Protein AF-A0A9N9N0Y5-F1 (afdb_monomer)

Radius of gyration: 32.24 Å; Cα contacts (8 Å, |Δi|>4): 99; chains: 1; bounding box: 103×46×64 Å

Organism: NCBI:txid40085

Structure (mmCIF, N/CA/C/O backbone):
data_AF-A0A9N9N0Y5-F1
#
_entry.id   AF-A0A9N9N0Y5-F1
#
loop_
_atom_site.group_PDB
_atom_site.id
_atom_site.type_symbol
_atom_site.label_atom_id
_atom_site.label_alt_id
_atom_site.label_comp_id
_atom_site.label_asym_id
_atom_site.label_entity_id
_atom_site.label_seq_id
_atom_site.pdbx_PDB_ins_code
_atom_site.Cartn_x
_atom_site.Cartn_y
_atom_site.Cartn_z
_atom_site.occupancy
_atom_site.B_iso_or_equiv
_atom_site.auth_seq_id
_atom_site.auth_comp_id
_atom_site.auth_asym_id
_atom_site.auth_atom_id
_atom_site.pdbx_PDB_model_num
ATOM 1 N N . MET A 1 1 ? -16.697 -25.187 9.918 1.00 31.31 1 MET A N 1
ATOM 2 C CA . MET A 1 1 ? -15.420 -25.545 10.556 1.00 31.31 1 MET A CA 1
ATOM 3 C C . MET A 1 1 ? -14.308 -25.059 9.639 1.00 31.31 1 MET A C 1
ATOM 5 O O . MET A 1 1 ? -14.255 -25.481 8.495 1.00 31.31 1 MET A O 1
ATOM 9 N N . ASP A 1 2 ? -13.563 -24.067 10.121 1.00 34.75 2 ASP A N 1
ATOM 10 C CA . ASP A 1 2 ? -12.149 -23.768 9.851 1.00 34.75 2 ASP A CA 1
ATOM 11 C C . ASP A 1 2 ? -11.646 -23.618 8.403 1.00 34.75 2 ASP A C 1
ATOM 13 O O . ASP A 1 2 ? -10.865 -24.421 7.906 1.00 34.75 2 ASP A O 1
ATOM 17 N N . THR A 1 3 ? -11.962 -22.485 7.768 1.00 39.56 3 THR A N 1
ATOM 18 C CA . THR A 1 3 ? -11.239 -21.966 6.585 1.00 39.56 3 THR A CA 1
ATOM 19 C C . THR A 1 3 ? -10.239 -20.862 6.965 1.00 39.56 3 THR A C 1
ATOM 21 O O . THR A 1 3 ? -10.150 -19.835 6.295 1.00 39.56 3 THR A O 1
ATOM 24 N N . ALA A 1 4 ? -9.531 -21.019 8.089 1.00 40.03 4 ALA A N 1
ATOM 25 C CA . ALA A 1 4 ? -8.721 -19.956 8.703 1.00 40.03 4 ALA A CA 1
ATOM 26 C C . ALA A 1 4 ? -7.240 -20.319 8.910 1.00 40.03 4 ALA A C 1
ATOM 28 O O . ALA A 1 4 ? -6.556 -19.701 9.719 1.00 40.03 4 ALA A O 1
ATOM 29 N N . SER A 1 5 ? -6.714 -21.285 8.165 1.00 45.41 5 SER A N 1
ATOM 30 C CA . SER A 1 5 ? -5.270 -21.463 8.002 1.00 45.41 5 SER A CA 1
ATOM 31 C C . SER A 1 5 ? -4.829 -20.847 6.675 1.00 45.41 5 SER A C 1
ATOM 33 O O . SER A 1 5 ? -4.241 -21.505 5.822 1.00 45.41 5 SER A O 1
ATOM 35 N N . THR A 1 6 ? -5.096 -19.547 6.487 1.00 55.88 6 THR A N 1
ATOM 36 C CA . THR A 1 6 ? -4.270 -18.727 5.589 1.00 55.88 6 THR A CA 1
ATOM 37 C C . THR A 1 6 ? -2.828 -18.950 6.014 1.00 55.88 6 THR A C 1
ATOM 39 O O . THR A 1 6 ? -2.429 -18.535 7.101 1.00 55.88 6 THR A O 1
ATOM 42 N N . ASN A 1 7 ? -2.109 -19.721 5.205 1.00 79.56 7 ASN A N 1
ATOM 43 C CA . ASN A 1 7 ? -0.833 -20.309 5.559 1.00 79.56 7 ASN A CA 1
ATOM 44 C C . ASN A 1 7 ? 0.119 -19.200 6.040 1.00 79.56 7 ASN A C 1
ATOM 46 O O . ASN A 1 7 ? 0.416 -18.276 5.283 1.00 79.56 7 ASN A O 1
ATOM 50 N N . LEU A 1 8 ? 0.544 -19.251 7.310 1.00 84.25 8 LEU A N 1
ATOM 51 C CA . LEU A 1 8 ? 1.415 -18.241 7.926 1.00 84.25 8 LEU A CA 1
ATOM 52 C C . LEU A 1 8 ? 2.668 -18.011 7.072 1.00 84.25 8 LEU A C 1
ATOM 54 O O . LEU A 1 8 ? 3.083 -16.871 6.889 1.00 84.25 8 LEU A O 1
ATOM 58 N N . ALA A 1 9 ? 3.200 -19.087 6.484 1.00 84.81 9 ALA A N 1
ATOM 59 C CA . ALA A 1 9 ? 4.310 -19.039 5.542 1.00 84.81 9 ALA A CA 1
ATOM 60 C C . ALA A 1 9 ? 3.975 -18.209 4.293 1.00 84.81 9 ALA A C 1
ATOM 62 O O . ALA A 1 9 ? 4.766 -17.367 3.884 1.00 84.81 9 ALA A O 1
ATOM 63 N N . ALA A 1 10 ? 2.778 -18.374 3.721 1.00 87.38 10 ALA A N 1
ATOM 64 C CA . ALA A 1 10 ? 2.348 -17.611 2.549 1.00 87.38 10 ALA A CA 1
ATOM 65 C C . ALA A 1 10 ? 2.146 -16.118 2.863 1.00 87.38 10 ALA A C 1
ATOM 67 O O . ALA A 1 10 ? 2.502 -15.264 2.052 1.00 87.38 10 ALA A O 1
ATOM 68 N N . LEU A 1 11 ? 1.608 -15.786 4.042 1.00 89.75 11 LEU A N 1
ATOM 69 C CA . LEU A 1 11 ? 1.467 -14.395 4.488 1.00 89.75 11 LEU A CA 1
ATOM 70 C C . LEU A 1 11 ? 2.825 -13.747 4.770 1.00 89.75 11 LEU A C 1
ATOM 72 O O . LEU A 1 11 ? 3.044 -12.600 4.384 1.00 89.75 11 LEU A O 1
ATOM 76 N N . LEU A 1 12 ? 3.741 -14.488 5.397 1.00 89.94 12 LEU A N 1
ATOM 77 C CA . LEU A 1 12 ? 5.098 -14.028 5.668 1.00 89.94 12 LEU A CA 1
ATOM 78 C C . LEU A 1 12 ? 5.874 -13.812 4.366 1.00 89.94 12 LEU A C 1
ATOM 80 O O . LEU A 1 12 ? 6.477 -12.763 4.179 1.00 89.94 12 LEU A O 1
ATOM 84 N N . HIS A 1 13 ? 5.776 -14.745 3.420 1.00 88.44 13 HIS A N 1
ATOM 85 C CA . HIS A 1 13 ? 6.379 -14.598 2.101 1.00 88.44 13 HIS A CA 1
ATOM 86 C C . HIS A 1 13 ? 5.803 -13.390 1.347 1.00 88.44 13 HIS A C 1
ATOM 88 O O . HIS A 1 13 ? 6.548 -12.583 0.797 1.00 88.44 13 HIS A O 1
ATOM 94 N N . LYS A 1 14 ? 4.477 -13.188 1.385 1.00 92.69 14 LYS A N 1
ATOM 95 C CA . LYS A 1 14 ? 3.833 -12.003 0.794 1.00 92.69 14 LYS A CA 1
ATOM 96 C C . LYS A 1 14 ? 4.345 -10.698 1.413 1.00 92.69 14 LYS A C 1
ATOM 98 O O . LYS A 1 14 ? 4.545 -9.723 0.691 1.00 92.69 14 LYS A O 1
ATOM 103 N N . LEU A 1 15 ? 4.580 -10.681 2.726 1.00 91.94 15 LEU A N 1
ATOM 104 C CA . LEU A 1 15 ? 5.192 -9.547 3.416 1.00 91.94 15 LEU A CA 1
ATOM 105 C C . LEU A 1 15 ? 6.626 -9.303 2.913 1.00 91.94 15 LEU A C 1
ATOM 107 O O . LEU A 1 15 ? 6.951 -8.173 2.551 1.00 91.94 15 LEU A O 1
ATOM 111 N N . CYS A 1 16 ? 7.448 -10.350 2.812 1.00 92.62 16 CYS A N 1
ATOM 112 C CA . CYS A 1 16 ? 8.825 -10.266 2.315 1.00 92.62 16 CYS A CA 1
ATOM 113 C C . CYS A 1 16 ? 8.893 -9.736 0.877 1.00 92.62 16 CYS A C 1
ATOM 115 O O . CYS A 1 16 ? 9.673 -8.828 0.609 1.00 92.62 16 CYS A O 1
ATOM 117 N N . VAL A 1 17 ? 8.009 -10.200 -0.012 1.00 93.81 17 VAL A N 1
ATOM 118 C CA . VAL A 1 17 ? 7.884 -9.694 -1.393 1.00 93.81 17 VAL A CA 1
ATOM 119 C C . VAL A 1 17 ? 7.527 -8.204 -1.436 1.00 93.81 17 VAL A C 1
ATOM 121 O O . VAL A 1 17 ? 7.946 -7.492 -2.345 1.00 93.81 17 VAL A O 1
ATOM 124 N N . SER A 1 18 ? 6.748 -7.716 -0.467 1.00 91.69 18 SER A N 1
ATOM 125 C CA . SER A 1 18 ? 6.337 -6.308 -0.424 1.00 91.69 18 SER A CA 1
ATOM 126 C C . SER A 1 18 ? 7.396 -5.364 0.154 1.00 91.69 18 SER A C 1
ATOM 128 O O . SER A 1 18 ? 7.412 -4.188 -0.201 1.00 91.69 18 SER A O 1
ATOM 130 N N . LEU A 1 19 ? 8.263 -5.862 1.041 1.00 91.31 19 LEU A N 1
ATOM 131 C CA . LEU A 1 19 ? 9.227 -5.047 1.789 1.00 91.31 19 LEU A CA 1
ATOM 132 C C . LEU A 1 19 ? 10.664 -5.162 1.270 1.00 91.31 19 LEU A C 1
ATOM 134 O O . LEU A 1 19 ? 11.437 -4.223 1.445 1.00 91.31 19 LEU A O 1
ATOM 138 N N . SER A 1 20 ? 11.035 -6.294 0.667 1.00 89.81 20 SER A N 1
ATOM 139 C CA . SER A 1 20 ? 12.410 -6.597 0.268 1.00 89.81 20 SER A CA 1
ATOM 140 C C . SER A 1 20 ? 12.537 -6.770 -1.249 1.00 89.81 20 SER A C 1
ATOM 142 O O . SER A 1 20 ? 11.688 -7.414 -1.865 1.00 89.81 20 SER A O 1
ATOM 144 N N . PRO A 1 21 ? 13.616 -6.255 -1.870 1.00 85.62 21 PRO A N 1
ATOM 145 C CA . PRO A 1 21 ? 13.958 -6.581 -3.253 1.00 85.62 21 PRO A CA 1
ATOM 146 C C . PRO A 1 21 ? 14.466 -8.025 -3.426 1.00 85.62 21 PRO A C 1
ATOM 148 O O . PRO A 1 21 ? 14.469 -8.517 -4.552 1.00 85.62 21 PRO A O 1
ATOM 151 N N . ASP A 1 22 ? 14.887 -8.681 -2.337 1.00 90.94 22 ASP A N 1
ATOM 152 C CA . ASP A 1 22 ? 15.250 -10.102 -2.273 1.00 90.94 22 ASP A CA 1
ATOM 153 C C . ASP A 1 22 ? 14.278 -10.834 -1.323 1.00 90.94 22 ASP A C 1
ATOM 155 O O . ASP A 1 22 ? 14.444 -10.763 -0.096 1.00 90.94 22 ASP A O 1
ATOM 159 N N . PRO A 1 23 ? 13.196 -11.435 -1.850 1.00 87.94 23 PRO A N 1
ATOM 160 C CA . PRO A 1 23 ? 12.140 -12.019 -1.029 1.00 87.94 23 PRO A CA 1
ATOM 161 C C . PRO A 1 23 ? 12.571 -13.320 -0.346 1.00 87.94 23 PRO A C 1
ATOM 163 O O . PRO A 1 23 ? 12.162 -13.545 0.793 1.00 87.94 23 PRO A O 1
ATOM 166 N N . ASP A 1 24 ? 13.408 -14.131 -0.997 1.00 88.50 24 ASP A N 1
ATOM 167 C CA . ASP A 1 24 ? 13.811 -15.451 -0.503 1.00 88.50 24 ASP A CA 1
ATOM 168 C C . ASP A 1 24 ? 14.749 -15.317 0.704 1.00 88.50 24 ASP A C 1
ATOM 170 O O . ASP A 1 24 ? 14.466 -15.863 1.773 1.00 88.50 24 ASP A O 1
ATOM 174 N N . GLY A 1 25 ? 15.792 -14.483 0.598 1.00 89.44 25 GLY A N 1
ATOM 175 C CA . GLY A 1 25 ? 16.691 -14.202 1.721 1.00 89.44 25 GLY A CA 1
ATOM 176 C C . GLY A 1 25 ? 15.978 -13.530 2.902 1.00 89.44 25 GLY A C 1
ATOM 177 O O . GLY A 1 25 ? 16.202 -13.877 4.064 1.00 89.44 25 GLY A O 1
ATOM 178 N N . ALA A 1 26 ? 15.052 -12.602 2.628 1.00 89.69 26 ALA A N 1
ATOM 179 C CA . ALA A 1 26 ? 14.246 -11.966 3.672 1.00 89.69 26 ALA A CA 1
ATOM 180 C C . ALA A 1 26 ? 13.295 -12.954 4.365 1.00 89.69 26 ALA A C 1
ATOM 182 O O . ALA A 1 26 ? 13.047 -12.831 5.567 1.00 89.69 26 ALA A O 1
ATOM 183 N N . TYR A 1 27 ? 12.754 -13.921 3.625 1.00 91.81 27 TYR A N 1
ATOM 184 C CA . TYR A 1 27 ? 11.892 -14.961 4.170 1.00 91.81 27 TYR A CA 1
ATOM 185 C C . TYR A 1 27 ? 12.668 -15.916 5.084 1.00 91.81 27 TYR A C 1
ATOM 187 O O . TYR A 1 27 ? 12.225 -16.162 6.206 1.00 91.81 27 TYR A O 1
ATOM 195 N N . GLU A 1 28 ? 13.851 -16.384 4.673 1.00 89.50 28 GLU A N 1
ATOM 196 C CA . GLU A 1 28 ? 14.710 -17.233 5.514 1.00 89.50 28 GLU A CA 1
ATOM 197 C C . GLU A 1 28 ? 15.094 -16.544 6.828 1.00 89.50 28 GLU A C 1
ATOM 199 O O . GLU A 1 28 ? 14.967 -17.129 7.910 1.00 89.50 28 GLU A O 1
ATOM 204 N N . LEU A 1 29 ? 15.489 -15.268 6.754 1.00 88.75 29 LEU A N 1
ATOM 205 C CA . LEU A 1 29 ? 15.771 -14.461 7.939 1.00 88.75 29 LEU A CA 1
ATOM 206 C C . LEU A 1 29 ? 14.539 -14.347 8.839 1.00 88.75 29 LEU A C 1
ATOM 208 O O . LEU A 1 29 ? 14.632 -14.598 10.041 1.00 88.75 29 LEU A O 1
ATOM 212 N N . ALA A 1 30 ? 13.377 -14.006 8.280 1.00 89.38 30 ALA A N 1
ATOM 213 C CA . ALA A 1 30 ? 12.148 -13.855 9.051 1.00 89.38 30 ALA A CA 1
ATOM 214 C C . ALA A 1 30 ? 11.739 -15.161 9.752 1.00 89.38 30 ALA A C 1
ATOM 216 O O . ALA A 1 30 ? 11.383 -15.141 10.931 1.00 89.38 30 ALA A O 1
ATOM 217 N N . VAL A 1 31 ? 11.843 -16.303 9.067 1.00 89.62 31 VAL A N 1
ATOM 218 C CA . VAL A 1 31 ? 11.576 -17.624 9.653 1.00 89.62 31 VAL A CA 1
ATOM 219 C C . VAL A 1 31 ? 12.560 -17.928 10.784 1.00 89.62 31 VAL A C 1
ATOM 221 O O . VAL A 1 31 ? 12.135 -18.381 11.851 1.00 89.62 31 VAL A O 1
ATOM 224 N N . SER A 1 32 ? 13.848 -17.627 10.603 1.00 88.56 32 SER A N 1
ATOM 225 C CA . SER A 1 32 ? 14.877 -17.786 11.639 1.00 88.56 32 SER A CA 1
ATOM 226 C C . SER A 1 32 ? 14.583 -16.935 12.886 1.00 88.56 32 SER A C 1
ATOM 228 O O . SER A 1 32 ? 14.588 -17.440 14.016 1.00 88.56 32 SER A O 1
ATOM 230 N N . TYR A 1 33 ? 14.215 -15.662 12.704 1.00 86.19 33 TYR A N 1
ATOM 231 C CA . TYR A 1 33 ? 13.845 -14.757 13.798 1.00 86.19 33 TYR A CA 1
ATOM 232 C C . TYR A 1 33 ? 12.578 -15.197 14.539 1.00 86.19 33 TYR A C 1
ATOM 234 O O . TYR A 1 33 ? 12.546 -15.197 15.771 1.00 86.19 33 TYR A O 1
ATOM 242 N N . LEU A 1 34 ? 11.533 -15.596 13.813 1.00 86.31 34 LEU A N 1
ATOM 243 C CA . LEU A 1 34 ? 10.278 -16.045 14.422 1.00 86.31 34 LEU A CA 1
ATOM 244 C C . LEU A 1 34 ? 10.459 -17.354 15.196 1.00 86.31 34 LEU A C 1
ATOM 246 O O . LEU A 1 34 ? 9.902 -17.505 16.284 1.00 86.31 34 LEU A O 1
ATOM 250 N N . SER A 1 35 ? 11.275 -18.270 14.672 1.00 85.25 35 SER A N 1
ATOM 251 C CA . SER A 1 35 ? 11.561 -19.552 15.321 1.00 85.25 35 SER A CA 1
ATOM 252 C C . SER A 1 35 ? 12.353 -19.354 16.616 1.00 85.25 35 SER A C 1
ATOM 254 O O . SER A 1 35 ? 11.981 -19.898 17.655 1.00 85.25 35 SER A O 1
ATOM 256 N N . SER A 1 36 ? 13.381 -18.499 16.586 1.00 79.88 36 SER A N 1
ATOM 257 C CA . SER A 1 36 ? 14.239 -18.196 17.744 1.00 79.88 36 SER A CA 1
ATOM 258 C C . SER A 1 36 ? 13.569 -17.333 18.823 1.00 79.88 36 SER A C 1
ATOM 260 O O . SER A 1 36 ? 13.954 -17.393 19.990 1.00 79.88 36 SER A O 1
ATOM 262 N N . THR A 1 37 ? 12.546 -16.551 18.465 1.00 69.81 37 THR A N 1
ATOM 263 C CA . THR A 1 37 ? 11.845 -15.640 19.394 1.00 69.81 37 THR A CA 1
ATOM 264 C C . THR A 1 37 ? 10.573 -16.255 19.996 1.00 69.81 37 THR A C 1
ATOM 266 O O . THR A 1 37 ? 10.006 -15.704 20.944 1.00 69.81 37 THR A O 1
ATOM 269 N N . SER A 1 38 ? 10.135 -17.420 19.500 1.00 59.16 38 SER A N 1
ATOM 270 C CA . SER A 1 38 ? 8.866 -18.063 19.881 1.00 59.16 38 SER A CA 1
ATOM 271 C C . SER A 1 38 ? 8.719 -18.367 21.383 1.00 59.16 38 SER A C 1
ATOM 273 O O . SER A 1 38 ? 7.597 -18.394 21.896 1.00 59.16 38 SER A O 1
ATOM 275 N N . GLU A 1 39 ? 9.832 -18.514 22.106 1.00 51.81 39 GLU A N 1
ATOM 276 C CA . GLU A 1 39 ? 9.853 -18.881 23.528 1.00 51.81 39 GLU A CA 1
ATOM 277 C C . GLU A 1 39 ? 9.920 -17.679 24.490 1.00 51.81 39 GLU A C 1
ATOM 279 O O . GLU A 1 39 ? 9.552 -17.803 25.657 1.00 51.81 39 GLU A O 1
ATOM 284 N N . LYS A 1 40 ? 10.353 -16.494 24.032 1.00 53.94 40 LYS A N 1
ATOM 285 C CA . LYS A 1 40 ? 10.783 -15.394 24.924 1.00 53.94 40 LYS A CA 1
ATOM 286 C C . LYS A 1 40 ? 9.745 -14.301 25.205 1.00 53.94 40 LYS A C 1
ATOM 288 O O . LYS A 1 40 ? 9.985 -13.468 26.073 1.00 53.94 40 LYS A O 1
ATOM 293 N N . SER A 1 41 ? 8.602 -14.268 24.512 1.00 48.56 41 SER A N 1
ATOM 294 C CA . SER A 1 41 ? 7.707 -13.092 24.534 1.00 48.56 41 SER A CA 1
ATOM 295 C C . SER A 1 41 ? 6.208 -13.419 24.580 1.00 48.56 41 SER A C 1
ATOM 297 O O . SER A 1 41 ? 5.399 -12.853 23.852 1.00 48.56 41 SER A O 1
ATOM 299 N N . ARG A 1 42 ? 5.802 -14.345 25.456 1.00 49.88 42 ARG A N 1
ATOM 300 C CA . ARG A 1 42 ? 4.391 -14.454 25.892 1.00 49.88 42 ARG A CA 1
ATOM 301 C C . ARG A 1 42 ? 4.172 -13.851 27.278 1.00 49.88 42 ARG A C 1
ATOM 303 O O . ARG A 1 42 ? 3.244 -14.234 27.987 1.00 49.88 42 ARG A O 1
ATOM 310 N N . THR A 1 43 ? 5.039 -12.931 27.694 1.00 53.19 43 THR A N 1
ATOM 311 C CA . THR A 1 43 ? 4.776 -12.118 28.878 1.00 53.19 43 THR A CA 1
ATOM 312 C C . THR A 1 43 ? 3.522 -11.298 28.594 1.00 53.19 43 THR A C 1
ATOM 314 O O . THR A 1 43 ? 3.406 -10.676 27.542 1.00 53.19 43 THR A O 1
ATOM 317 N N . ASN A 1 44 ? 2.540 -11.384 29.492 1.00 56.41 44 ASN A N 1
ATOM 318 C CA . ASN A 1 44 ? 1.283 -10.648 29.406 1.00 56.41 44 ASN A CA 1
ATOM 319 C C . ASN A 1 44 ? 1.584 -9.164 29.151 1.00 56.41 44 ASN A C 1
ATOM 321 O O . ASN A 1 44 ? 2.014 -8.452 30.056 1.00 56.41 44 ASN A O 1
ATOM 325 N N . LEU A 1 45 ? 1.411 -8.716 27.906 1.00 71.75 45 LEU A N 1
ATOM 326 C CA . LEU A 1 45 ? 1.532 -7.310 27.557 1.00 71.75 45 LEU A CA 1
ATOM 327 C C . LEU A 1 45 ? 0.348 -6.593 28.199 1.00 71.75 45 LEU A C 1
ATOM 329 O O . LEU A 1 45 ? -0.801 -6.835 27.829 1.00 71.75 45 LEU A O 1
ATOM 333 N N . ASP A 1 46 ? 0.632 -5.746 29.183 1.00 83.62 46 ASP A N 1
ATOM 334 C CA . ASP A 1 46 ? -0.404 -4.963 29.840 1.00 83.62 46 ASP A CA 1
ATOM 335 C C . ASP A 1 46 ? -0.965 -3.938 28.846 1.00 83.62 46 ASP A C 1
ATOM 337 O O . ASP A 1 46 ? -0.305 -2.973 28.446 1.00 83.62 46 ASP A O 1
ATOM 341 N N . GLU A 1 47 ? -2.208 -4.177 28.435 1.00 87.50 47 GLU A N 1
ATOM 342 C CA . GLU A 1 47 ? -2.967 -3.321 27.532 1.00 87.50 47 GLU A CA 1
ATOM 343 C C . GLU A 1 47 ? -3.022 -1.876 28.049 1.00 87.50 47 GLU A C 1
ATOM 345 O O . GLU A 1 47 ? -2.882 -0.931 27.271 1.00 87.50 47 GLU A O 1
ATOM 350 N N . ARG A 1 48 ? -3.141 -1.686 29.369 1.00 88.12 48 ARG A N 1
ATOM 351 C CA . ARG A 1 48 ? -3.181 -0.354 29.979 1.00 88.12 48 ARG A CA 1
ATOM 352 C C . ARG A 1 48 ? -1.856 0.381 29.798 1.00 88.12 48 ARG A C 1
ATOM 354 O O . ARG A 1 48 ? -1.856 1.570 29.477 1.00 88.12 48 ARG A O 1
ATOM 361 N N . LEU A 1 49 ? -0.740 -0.321 29.981 1.00 89.00 49 LEU A N 1
ATOM 362 C CA . LEU A 1 49 ? 0.597 0.248 29.839 1.00 89.00 49 LEU A CA 1
ATOM 363 C C . LEU A 1 49 ? 0.894 0.609 28.377 1.00 89.00 49 LEU A C 1
ATOM 365 O O . LEU A 1 49 ? 1.446 1.676 28.104 1.00 89.00 49 LEU A O 1
ATOM 369 N N . LEU A 1 50 ? 0.454 -0.223 27.427 1.00 89.38 50 LEU A N 1
ATOM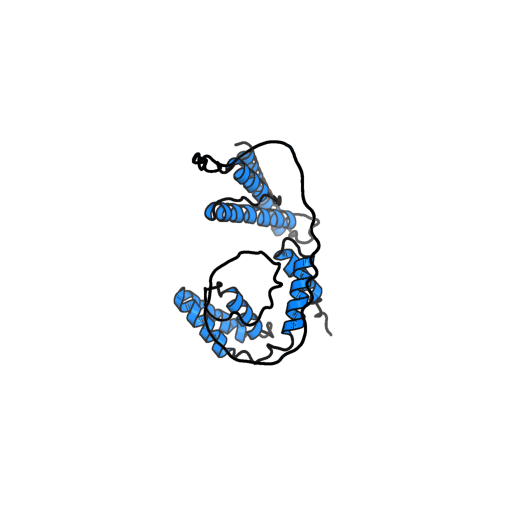 370 C CA . LEU A 1 50 ? 0.533 0.083 25.996 1.00 89.38 50 LEU A CA 1
ATOM 371 C C . LEU A 1 50 ? -0.260 1.344 25.636 1.00 89.38 50 LEU A C 1
ATOM 373 O O . LEU A 1 50 ? 0.276 2.225 24.964 1.00 89.38 50 LEU A O 1
ATOM 377 N N . CYS A 1 51 ? -1.498 1.475 26.124 1.00 91.81 51 CYS A N 1
ATOM 378 C CA . CYS A 1 51 ? -2.292 2.690 25.934 1.00 91.81 51 CYS A CA 1
ATOM 379 C C . CYS A 1 51 ? -1.584 3.926 26.490 1.00 91.81 51 CYS A C 1
ATOM 381 O O . CYS A 1 51 ? -1.507 4.940 25.801 1.00 91.81 51 CYS A O 1
ATOM 383 N N . GLN A 1 52 ? -1.027 3.837 27.700 1.00 91.31 52 GLN A N 1
ATOM 384 C CA . GLN A 1 52 ? -0.308 4.949 28.318 1.00 91.31 52 GLN A CA 1
ATOM 385 C C . GLN A 1 52 ? 0.923 5.354 27.496 1.00 91.31 52 GLN A C 1
ATOM 387 O O . GLN A 1 52 ? 1.165 6.545 27.294 1.00 91.31 52 GLN A O 1
ATOM 392 N N . LYS A 1 53 ? 1.689 4.382 26.984 1.00 90.75 53 LYS A N 1
ATOM 393 C CA . LYS A 1 53 ? 2.887 4.646 26.177 1.00 90.75 53 LYS A CA 1
ATOM 394 C C . LYS A 1 53 ? 2.536 5.294 24.833 1.00 90.75 53 LYS A C 1
ATOM 396 O O . LYS A 1 53 ? 3.196 6.253 24.433 1.00 90.75 53 LYS A O 1
ATOM 401 N N . ILE A 1 54 ? 1.467 4.834 24.179 1.00 92.19 54 ILE A N 1
ATOM 402 C CA . ILE A 1 54 ? 0.971 5.434 22.933 1.00 92.19 54 ILE A CA 1
ATOM 403 C C . ILE A 1 54 ? 0.443 6.850 23.186 1.00 92.19 54 ILE A C 1
ATOM 405 O O . ILE A 1 54 ? 0.842 7.774 22.484 1.00 92.19 54 ILE A O 1
ATOM 4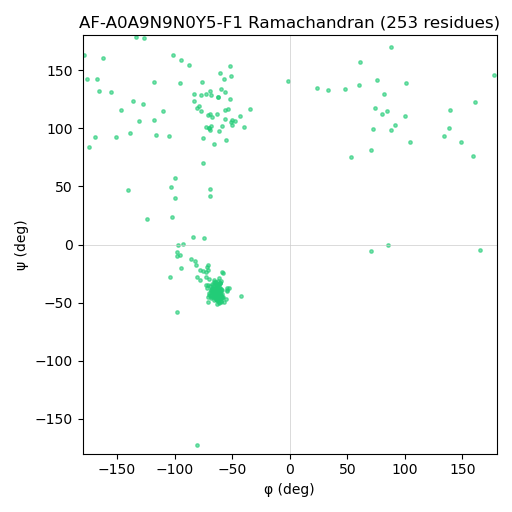09 N N . GLN A 1 55 ? -0.389 7.056 24.210 1.00 91.69 55 GLN A N 1
ATOM 410 C CA . GLN A 1 55 ? -0.906 8.384 24.557 1.00 91.69 55 GLN A CA 1
ATOM 411 C C . GLN A 1 55 ? 0.227 9.361 24.878 1.00 91.69 55 GLN A C 1
ATOM 413 O O . GLN A 1 55 ? 0.249 10.458 24.330 1.00 91.69 55 GLN A O 1
ATOM 418 N N . SER A 1 56 ? 1.204 8.947 25.692 1.00 91.44 56 SER A N 1
ATOM 419 C CA . SER A 1 56 ? 2.385 9.759 26.007 1.00 91.44 56 SER A CA 1
ATOM 420 C C . SER A 1 56 ? 3.113 10.196 24.733 1.00 91.44 56 SER A C 1
ATOM 422 O O . SER A 1 56 ? 3.355 11.385 24.532 1.00 91.44 56 SER A O 1
ATOM 424 N N . ARG A 1 57 ? 3.354 9.275 23.793 1.00 88.12 57 ARG A N 1
ATOM 425 C CA . ARG A 1 57 ? 3.930 9.625 22.486 1.00 88.12 57 ARG A CA 1
ATOM 426 C C . ARG A 1 57 ? 3.055 10.598 21.699 1.00 88.12 57 ARG A C 1
ATOM 428 O O . ARG A 1 57 ? 3.571 11.588 21.193 1.00 88.12 57 ARG A O 1
ATOM 435 N N . LEU A 1 58 ? 1.750 10.373 21.618 1.00 91.69 58 LEU A N 1
ATOM 436 C CA . LEU A 1 58 ? 0.852 11.244 20.858 1.00 91.69 58 LEU A CA 1
ATOM 437 C C . LEU A 1 58 ? 0.761 12.659 21.440 1.00 91.69 58 LEU A C 1
ATOM 439 O O . LEU A 1 58 ? 0.688 13.611 20.668 1.00 91.69 58 LEU A O 1
ATOM 443 N N . THR A 1 59 ? 0.872 12.830 22.763 1.00 90.25 59 THR A N 1
ATOM 444 C CA . THR A 1 59 ? 0.917 14.175 23.367 1.00 90.25 59 THR A CA 1
ATOM 445 C C . THR A 1 59 ? 2.116 14.996 22.889 1.00 90.25 59 THR A C 1
ATOM 447 O O . THR A 1 59 ? 2.005 16.214 22.791 1.00 90.25 59 THR A O 1
ATOM 450 N N . THR A 1 60 ? 3.231 14.350 22.519 1.00 88.25 60 THR A N 1
ATOM 451 C CA . THR A 1 60 ? 4.396 15.041 21.932 1.00 88.25 60 THR A CA 1
ATOM 452 C C . THR A 1 60 ? 4.165 15.522 20.496 1.00 88.25 60 THR A C 1
ATOM 454 O O . THR A 1 60 ? 4.888 16.396 20.029 1.00 88.25 60 THR A O 1
ATOM 457 N N . MET A 1 61 ? 3.170 14.966 19.796 1.00 86.56 61 MET A N 1
ATOM 458 C CA . MET A 1 61 ? 2.831 15.305 18.409 1.00 86.56 61 MET A CA 1
ATOM 459 C C . MET A 1 61 ? 1.667 16.305 18.355 1.00 86.56 61 MET A C 1
ATOM 461 O O . MET A 1 61 ? 1.802 17.393 17.798 1.00 86.56 61 MET A O 1
ATOM 465 N N . SER A 1 62 ? 0.512 15.946 18.931 1.00 89.88 62 SER A N 1
ATOM 466 C CA . SER A 1 62 ? -0.690 16.783 18.953 1.00 89.88 62 SER A CA 1
ATOM 467 C C . SER A 1 62 ? -1.741 16.258 19.932 1.00 89.88 62 SER A C 1
ATOM 469 O O . SER A 1 62 ? -2.013 15.060 19.993 1.00 89.88 62 SER A O 1
ATOM 471 N N . THR A 1 63 ? -2.438 17.167 20.617 1.00 90.12 63 THR A N 1
ATOM 472 C CA . THR A 1 63 ? -3.610 16.835 21.447 1.00 90.12 63 THR A CA 1
ATOM 473 C C . THR A 1 63 ? -4.746 16.216 20.628 1.00 90.12 63 THR A C 1
ATOM 475 O O . THR A 1 63 ? -5.361 15.249 21.065 1.00 90.12 63 THR A O 1
ATOM 478 N N . ARG A 1 64 ? -4.955 16.682 19.389 1.00 92.31 64 ARG A N 1
ATOM 479 C CA . ARG A 1 64 ? -5.975 16.145 18.472 1.00 92.31 64 ARG A CA 1
ATOM 480 C C . ARG A 1 64 ? -5.752 14.663 18.153 1.00 92.31 64 ARG A C 1
ATOM 482 O O . ARG A 1 64 ? -6.715 13.930 17.937 1.00 92.31 64 ARG A O 1
ATOM 489 N N . ASP A 1 65 ? -4.499 14.220 18.096 1.00 91.06 65 ASP A N 1
ATOM 490 C CA . ASP A 1 65 ? -4.174 12.828 17.776 1.00 91.06 65 ASP A CA 1
ATOM 491 C C . ASP A 1 65 ? -4.396 11.902 18.976 1.00 91.06 65 ASP A C 1
ATOM 493 O O . ASP A 1 65 ? -4.804 10.755 18.792 1.00 91.06 65 ASP A O 1
ATOM 497 N N . VAL A 1 66 ? -4.230 12.414 20.202 1.00 93.88 66 VAL A N 1
ATOM 498 C CA . VAL A 1 66 ? -4.605 11.707 21.438 1.00 93.88 66 VAL A CA 1
ATOM 499 C C . VAL A 1 66 ? -6.112 11.445 21.466 1.00 93.88 66 VAL A C 1
ATOM 501 O O . VAL A 1 66 ? -6.533 10.318 21.734 1.00 93.88 66 VAL A O 1
ATOM 504 N N . ASP A 1 67 ? -6.924 12.450 21.131 1.00 94.06 67 ASP A N 1
ATOM 505 C CA . ASP A 1 67 ? -8.385 12.320 21.103 1.00 94.06 67 ASP A CA 1
ATOM 506 C C . ASP A 1 67 ? -8.843 11.303 20.049 1.00 94.06 67 ASP A C 1
ATOM 508 O O . ASP A 1 67 ? -9.615 10.389 20.352 1.00 94.06 67 ASP A O 1
ATOM 512 N N . LYS A 1 68 ? -8.291 11.387 18.830 1.00 94.81 68 LYS A N 1
ATOM 513 C CA . LYS A 1 68 ? -8.547 10.403 17.764 1.00 94.81 68 LYS A CA 1
ATOM 514 C C . LYS A 1 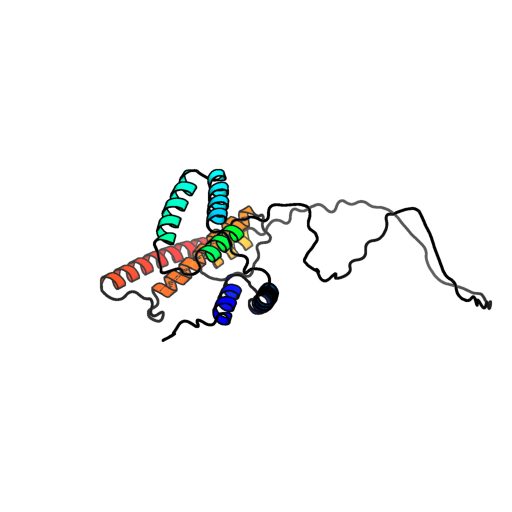68 ? -8.148 8.991 18.177 1.00 94.81 68 LYS A C 1
ATOM 516 O O . LYS A 1 68 ? -8.872 8.039 17.895 1.00 94.81 68 LYS A O 1
ATOM 521 N N . PHE A 1 69 ? -6.999 8.836 18.834 1.00 94.38 69 PHE A N 1
ATOM 522 C CA . PHE A 1 69 ? -6.560 7.537 19.329 1.00 94.38 69 PHE A CA 1
ATOM 523 C C . PHE A 1 69 ? -7.539 6.971 20.358 1.00 94.38 69 PHE A C 1
ATOM 525 O O . PHE A 1 69 ? -7.916 5.808 20.246 1.00 94.38 69 PHE A O 1
ATOM 532 N N . ASN A 1 70 ? -7.999 7.780 21.316 1.00 93.44 70 ASN A N 1
ATOM 533 C CA . ASN A 1 70 ? -8.963 7.343 22.326 1.00 93.44 70 ASN A CA 1
ATOM 534 C C . ASN A 1 70 ? -10.298 6.911 21.700 1.00 93.44 70 ASN A C 1
ATOM 536 O O . ASN A 1 70 ? -10.865 5.886 22.093 1.00 93.44 70 ASN A O 1
ATOM 540 N N . GLU A 1 71 ? -10.773 7.637 20.685 1.00 95.19 71 GLU A N 1
ATOM 541 C CA . GLU A 1 71 ? -11.967 7.267 19.922 1.00 95.19 71 GLU A CA 1
ATOM 542 C C . GLU A 1 71 ? -11.770 5.928 19.186 1.00 95.19 71 GLU A C 1
ATOM 544 O O . GLU A 1 71 ? -12.570 4.999 19.339 1.00 95.19 71 GLU A O 1
ATOM 549 N N . CYS A 1 72 ? -10.673 5.786 18.435 1.00 92.31 72 CYS A N 1
ATOM 550 C CA . CYS A 1 72 ? -10.335 4.562 17.707 1.00 92.31 72 CYS A CA 1
ATOM 551 C C . CYS A 1 72 ? -10.139 3.362 18.638 1.00 92.31 72 CYS A C 1
ATOM 553 O O . CYS A 1 72 ? -10.614 2.267 18.343 1.00 92.31 72 CYS A O 1
ATOM 555 N N . TYR A 1 73 ? -9.481 3.554 19.778 1.00 91.62 73 TYR A N 1
ATOM 556 C CA . TYR A 1 73 ? -9.258 2.504 20.763 1.00 91.62 73 TYR A CA 1
ATOM 557 C C . TYR A 1 73 ? -10.568 2.058 21.425 1.00 91.62 73 TYR A C 1
ATOM 559 O O . TYR A 1 73 ? -10.784 0.864 21.621 1.00 91.62 73 TYR A O 1
ATOM 567 N N . THR A 1 74 ? -11.498 2.980 21.685 1.00 91.50 74 THR A N 1
ATOM 568 C CA . THR A 1 74 ? -12.839 2.637 22.189 1.00 91.50 74 THR A CA 1
ATOM 569 C C . THR A 1 74 ? -13.625 1.807 21.166 1.00 91.50 74 THR A C 1
ATOM 571 O O . THR A 1 74 ? -14.242 0.797 21.521 1.00 91.50 74 THR A O 1
ATOM 574 N N . LYS A 1 75 ? -13.542 2.166 19.876 1.00 91.56 75 LYS A N 1
ATOM 575 C CA . LYS A 1 75 ? -14.110 1.372 18.769 1.00 91.56 75 LYS A CA 1
ATOM 576 C C . LYS A 1 75 ? -13.442 -0.002 18.644 1.00 91.56 75 LYS A C 1
ATOM 578 O O . LYS A 1 75 ? -14.117 -1.003 18.431 1.00 91.56 75 LYS A O 1
ATOM 583 N N . LEU A 1 76 ? -12.127 -0.077 18.834 1.00 88.88 76 LEU A N 1
ATOM 584 C CA . LEU A 1 76 ? -11.385 -1.336 18.812 1.00 88.88 76 LEU A CA 1
ATOM 585 C C . LEU A 1 76 ? -11.765 -2.244 19.988 1.00 88.88 76 LEU A C 1
ATOM 587 O O . LEU A 1 76 ? -11.949 -3.441 19.802 1.00 88.88 76 LEU A O 1
ATOM 591 N N . LYS A 1 77 ? -11.920 -1.681 21.190 1.00 86.69 77 LYS A N 1
ATOM 592 C CA . LYS A 1 77 ? -12.291 -2.421 22.403 1.00 86.69 77 LYS A CA 1
ATOM 593 C C . LYS A 1 77 ? -13.717 -2.971 22.345 1.00 86.69 77 LYS A C 1
ATOM 595 O O . LYS A 1 77 ? -13.969 -4.036 22.903 1.00 86.69 77 LYS A O 1
ATOM 600 N N . SER A 1 78 ? -14.628 -2.245 21.697 1.00 86.38 78 SER A N 1
ATOM 601 C CA . SER A 1 78 ? -16.021 -2.665 21.481 1.00 86.38 78 SER A CA 1
ATOM 602 C C . SER A 1 78 ? -16.190 -3.629 20.302 1.00 86.38 78 SER A C 1
ATOM 604 O O . SER A 1 78 ? -17.198 -4.327 20.223 1.00 86.38 78 SER A O 1
ATOM 606 N N . SER A 1 79 ? -15.205 -3.709 19.405 1.00 84.31 79 SER A N 1
ATOM 607 C CA . SER A 1 79 ? -15.201 -4.656 18.295 1.00 84.31 79 SER A CA 1
ATOM 608 C C . SER A 1 79 ? -14.686 -6.030 18.728 1.00 84.31 79 SER A C 1
ATOM 610 O O . SER A 1 79 ? -13.598 -6.164 19.282 1.00 84.31 79 SER A O 1
ATOM 612 N N . PHE A 1 80 ? -15.442 -7.079 18.404 1.00 78.56 80 PHE A N 1
ATOM 613 C CA . PHE A 1 80 ? -15.050 -8.475 18.650 1.00 78.56 80 PHE A CA 1
ATOM 614 C C . PHE A 1 80 ? -14.330 -9.123 17.459 1.00 78.56 80 PHE A C 1
ATOM 616 O O . PHE A 1 80 ? -13.946 -10.291 17.523 1.00 78.56 80 PHE A O 1
ATOM 623 N N . VAL A 1 81 ? -14.136 -8.382 16.363 1.00 85.19 81 VAL A N 1
ATOM 624 C CA . VAL A 1 81 ? -13.529 -8.910 15.131 1.00 85.19 81 VAL A CA 1
ATOM 625 C C . VAL A 1 81 ? -12.029 -9.176 15.323 1.00 85.19 81 VAL A C 1
ATOM 627 O O . VAL A 1 81 ? -11.497 -10.148 14.787 1.00 85.19 81 VAL A O 1
ATOM 630 N N . LEU A 1 82 ? -11.339 -8.352 16.122 1.00 81.06 82 LEU A N 1
ATOM 631 C CA . LEU A 1 82 ? -9.885 -8.401 16.282 1.00 81.06 82 LEU A CA 1
ATOM 632 C C . LEU A 1 82 ? -9.471 -9.037 17.617 1.00 81.06 82 LEU A C 1
ATOM 634 O O . LEU A 1 82 ? -9.351 -8.364 18.638 1.00 81.06 82 LEU A O 1
ATOM 638 N N . LYS A 1 83 ? -9.213 -10.350 17.603 1.00 81.88 83 LYS A N 1
ATOM 639 C CA . LYS A 1 83 ? -8.885 -11.126 18.817 1.00 81.88 83 LYS A CA 1
ATOM 640 C C . LYS A 1 83 ? -7.558 -10.719 19.473 1.00 81.88 83 LYS A C 1
ATOM 642 O O . LYS A 1 83 ? -7.467 -10.697 20.693 1.00 81.88 83 LYS A O 1
ATOM 647 N N . GLN A 1 84 ? -6.538 -10.384 18.679 1.00 85.56 84 GLN A N 1
ATOM 648 C CA . GLN A 1 84 ? -5.177 -10.075 19.154 1.00 85.56 84 GLN A CA 1
ATOM 649 C C . GLN A 1 84 ? -4.889 -8.564 19.168 1.00 85.56 84 GLN A C 1
ATOM 651 O O . GLN A 1 84 ? -3.878 -8.097 18.642 1.00 85.56 84 GLN A O 1
ATOM 656 N N . ARG A 1 85 ? -5.799 -7.774 19.756 1.00 87.94 85 ARG A N 1
ATOM 657 C CA . ARG A 1 85 ? -5.700 -6.301 19.770 1.00 87.94 85 ARG A CA 1
ATOM 658 C C . ARG A 1 85 ? -4.415 -5.785 20.429 1.00 87.94 85 ARG A C 1
ATOM 660 O O . ARG A 1 85 ? -3.788 -4.869 19.908 1.00 87.94 85 ARG A O 1
ATOM 667 N N . VAL A 1 86 ? -3.983 -6.426 21.516 1.00 88.50 86 VAL A N 1
ATOM 668 C CA . VAL A 1 86 ? -2.784 -6.041 22.277 1.00 88.50 86 VAL A CA 1
ATOM 669 C C . VAL A 1 86 ? -1.516 -6.225 21.439 1.00 88.50 86 VAL A C 1
ATOM 671 O O . VAL A 1 86 ? -0.688 -5.321 21.372 1.00 88.50 86 VAL A O 1
ATOM 674 N N . SER A 1 87 ? -1.393 -7.350 20.726 1.00 87.00 87 SER A N 1
ATOM 675 C CA . SER A 1 87 ? -0.254 -7.623 19.838 1.00 87.00 87 SER A CA 1
ATOM 676 C C . SER A 1 87 ? -0.169 -6.627 18.685 1.00 87.00 87 SER A C 1
ATOM 678 O O . SER A 1 87 ? 0.919 -6.204 18.308 1.00 87.00 87 SER A O 1
ATOM 680 N N . ILE A 1 88 ? -1.318 -6.217 18.146 1.00 89.19 88 ILE A N 1
ATOM 681 C CA . ILE A 1 88 ? -1.376 -5.243 17.054 1.00 89.19 88 ILE A CA 1
ATOM 682 C C . ILE A 1 88 ? -0.978 -3.858 17.554 1.00 89.19 88 ILE A C 1
ATOM 684 O O . ILE A 1 88 ? -0.179 -3.188 16.908 1.00 89.19 88 ILE A O 1
ATOM 688 N N . MET A 1 89 ? -1.461 -3.442 18.726 1.00 89.75 89 MET A N 1
ATOM 689 C CA . MET A 1 89 ? -1.031 -2.183 19.336 1.00 89.75 89 MET A CA 1
ATOM 690 C C . MET A 1 89 ? 0.465 -2.176 19.656 1.00 89.75 89 MET A C 1
ATOM 692 O O . MET A 1 89 ? 1.131 -1.176 19.401 1.00 89.75 89 MET A O 1
ATOM 696 N N . ALA A 1 90 ? 1.004 -3.289 20.158 1.00 88.69 90 ALA A N 1
ATOM 697 C CA . ALA A 1 90 ? 2.433 -3.433 20.412 1.00 88.69 90 ALA A CA 1
ATOM 698 C C . ALA A 1 90 ? 3.260 -3.340 19.120 1.00 88.69 90 ALA A C 1
ATOM 700 O O . ALA A 1 90 ? 4.262 -2.630 19.093 1.00 88.69 90 ALA A O 1
ATOM 701 N N . LEU A 1 91 ? 2.811 -3.988 18.038 1.00 89.56 91 LEU A N 1
ATOM 702 C CA . LEU A 1 91 ? 3.446 -3.888 16.724 1.00 89.56 91 LEU A CA 1
ATOM 703 C C . LEU A 1 91 ? 3.427 -2.447 16.202 1.00 89.56 91 LEU A C 1
ATOM 705 O O . LEU A 1 91 ? 4.463 -1.931 15.801 1.00 89.56 91 LEU A O 1
ATOM 709 N N . LEU A 1 92 ? 2.268 -1.783 16.226 1.00 91.12 92 LEU A N 1
ATOM 710 C CA . LEU A 1 92 ? 2.134 -0.399 15.762 1.00 91.12 92 LEU A CA 1
ATOM 711 C C . LEU A 1 92 ? 3.023 0.553 16.563 1.00 91.12 92 LEU A C 1
ATOM 713 O O . LEU A 1 92 ? 3.654 1.434 15.985 1.00 91.12 92 LEU A O 1
ATOM 717 N N . LEU A 1 93 ? 3.109 0.349 17.879 1.00 89.62 93 LEU A N 1
ATOM 718 C CA . LEU A 1 93 ? 4.006 1.113 18.731 1.00 89.62 93 LEU A CA 1
ATOM 719 C C . LEU A 1 93 ? 5.472 0.872 18.350 1.00 89.62 93 LEU A C 1
ATOM 721 O O . LEU A 1 93 ? 6.194 1.844 18.150 1.00 89.62 93 LEU A O 1
ATOM 725 N N . ALA A 1 94 ? 5.893 -0.383 18.176 1.00 87.44 94 ALA A N 1
ATOM 726 C CA . ALA A 1 94 ? 7.257 -0.723 17.770 1.00 87.44 94 ALA A CA 1
ATOM 727 C C . ALA A 1 94 ? 7.627 -0.140 16.394 1.00 87.44 94 ALA A C 1
ATOM 729 O O . ALA A 1 94 ? 8.742 0.328 16.206 1.00 87.44 94 ALA A O 1
ATOM 730 N N . LEU A 1 95 ? 6.686 -0.107 15.445 1.00 89.25 95 LEU A N 1
ATOM 731 C CA . LEU A 1 95 ? 6.890 0.517 14.132 1.00 89.25 95 LEU A CA 1
ATOM 732 C C . LEU A 1 95 ? 6.917 2.053 14.197 1.00 89.25 95 LEU A C 1
ATOM 734 O O . LEU A 1 95 ? 7.540 2.692 13.353 1.00 89.25 95 LEU A O 1
ATOM 738 N N . SER A 1 96 ? 6.227 2.650 15.174 1.00 86.94 96 SER A N 1
ATOM 739 C CA . SER A 1 96 ? 6.233 4.103 15.397 1.00 86.94 96 SER A CA 1
ATOM 740 C C . SER A 1 96 ? 7.494 4.596 16.109 1.00 86.94 96 SER A C 1
ATOM 742 O O . SER A 1 96 ? 7.839 5.776 16.017 1.00 86.94 96 SER A O 1
ATOM 744 N N . GLU A 1 97 ? 8.183 3.709 16.829 1.00 81.88 97 GLU A N 1
ATOM 745 C CA . GLU A 1 97 ? 9.471 4.004 17.435 1.00 81.88 97 GLU A CA 1
ATOM 746 C C . GLU A 1 97 ? 10.510 4.132 16.316 1.00 81.88 97 GLU A C 1
ATOM 748 O O . GLU A 1 97 ? 11.018 3.155 15.772 1.00 81.88 97 GLU A O 1
ATOM 753 N N . THR A 1 98 ? 10.835 5.374 15.947 1.00 59.25 98 THR A N 1
ATOM 754 C CA . THR A 1 98 ? 12.061 5.639 15.195 1.00 59.25 98 THR A CA 1
ATOM 755 C C . THR A 1 98 ? 13.243 5.112 16.014 1.00 59.25 98 THR A C 1
ATOM 757 O O . THR A 1 98 ? 13.210 5.233 17.243 1.00 59.25 98 THR A O 1
ATOM 760 N N . PRO A 1 99 ? 14.286 4.529 15.390 1.00 54.41 99 PRO A N 1
ATOM 761 C CA . PRO A 1 99 ? 15.473 4.095 16.114 1.00 54.41 99 PRO A CA 1
ATOM 762 C C . PRO A 1 99 ? 16.180 5.334 16.673 1.00 54.41 99 PRO A C 1
ATOM 764 O O . PRO A 1 99 ? 17.035 5.937 16.027 1.00 54.41 99 PRO A O 1
ATOM 767 N N . GLN A 1 100 ? 15.767 5.775 17.859 1.00 40.97 100 GLN A N 1
ATOM 768 C CA . GLN A 1 100 ? 16.490 6.773 18.620 1.00 40.97 100 GLN A CA 1
ATOM 769 C C . GLN A 1 100 ? 17.739 6.107 19.180 1.00 40.97 100 GLN A C 1
ATOM 771 O O . GLN A 1 100 ? 17.671 5.033 19.773 1.00 40.97 100 GLN A O 1
ATOM 776 N N . GLN A 1 101 ? 18.879 6.761 18.966 1.00 37.78 101 GLN A N 1
ATOM 777 C CA . GLN A 1 101 ? 20.126 6.486 19.664 1.00 37.78 101 GLN A CA 1
ATOM 778 C C . GLN A 1 101 ? 19.855 6.385 21.169 1.00 37.78 101 GLN A C 1
ATOM 780 O O . GLN A 1 101 ? 19.634 7.389 21.840 1.00 37.78 101 GLN A O 1
ATOM 785 N N . SER A 1 102 ? 19.889 5.171 21.696 1.00 30.91 102 SER A N 1
ATOM 786 C CA . SER A 1 102 ? 20.105 4.916 23.110 1.00 30.91 102 SER A CA 1
ATOM 787 C C . SER A 1 102 ? 21.386 4.109 23.208 1.00 30.91 102 SER A C 1
ATOM 789 O O . SER A 1 102 ? 21.448 2.947 22.805 1.00 30.91 102 SER A O 1
ATOM 791 N N . GLU A 1 103 ? 22.426 4.789 23.677 1.00 36.47 103 GLU A N 1
ATOM 792 C CA . GLU A 1 103 ? 23.658 4.178 24.139 1.00 36.47 103 GLU A CA 1
ATOM 793 C C . GLU A 1 103 ? 23.368 3.087 25.176 1.00 36.47 103 GLU A C 1
ATOM 795 O O . GLU A 1 103 ? 22.383 3.144 25.910 1.00 36.47 103 GLU A O 1
ATOM 800 N N . SER A 1 104 ? 24.285 2.123 25.256 1.00 36.59 104 SER A N 1
ATOM 801 C CA . SER A 1 104 ? 24.310 1.041 26.245 1.00 36.59 104 SER A CA 1
ATOM 802 C C . SER A 1 104 ? 23.232 -0.033 26.088 1.00 36.59 104 SER A C 1
ATOM 804 O O . SER A 1 104 ? 22.249 -0.086 26.816 1.00 36.59 104 SER A O 1
ATOM 806 N N . THR A 1 105 ? 23.486 -0.975 25.178 1.00 34.66 105 THR A N 1
ATOM 807 C CA . THR A 1 105 ? 23.494 -2.427 25.467 1.00 34.66 105 THR A CA 1
ATOM 808 C C . THR A 1 105 ? 23.961 -3.179 24.220 1.00 34.66 105 THR A C 1
ATOM 810 O O . THR A 1 105 ? 23.187 -3.701 23.426 1.00 34.66 105 THR A O 1
ATOM 813 N N . GLN A 1 106 ? 25.283 -3.266 24.063 1.00 38.09 106 GLN A N 1
ATOM 814 C CA . GLN A 1 106 ? 25.964 -4.236 23.196 1.00 38.09 106 GLN A CA 1
ATOM 815 C C . GLN A 1 106 ? 25.834 -5.673 23.744 1.00 38.09 106 GLN A C 1
ATOM 817 O O . GLN A 1 106 ? 26.810 -6.405 23.890 1.00 38.09 106 GLN A O 1
ATOM 822 N N . GLN A 1 107 ? 24.631 -6.088 24.114 1.00 46.38 107 GLN A N 1
ATOM 823 C CA . GLN A 1 107 ? 24.365 -7.418 24.640 1.00 46.38 107 GLN A CA 1
ATOM 824 C C . GLN A 1 107 ? 23.060 -7.875 24.006 1.00 46.38 107 GLN A C 1
ATOM 826 O O . GLN A 1 107 ? 22.006 -7.464 24.475 1.00 46.38 107 GLN A O 1
ATOM 831 N N . LEU A 1 108 ? 23.146 -8.648 22.914 1.00 33.06 108 LEU A N 1
ATOM 832 C CA . LEU A 1 108 ? 22.272 -9.800 22.602 1.00 33.06 108 LEU A CA 1
ATOM 833 C C . LEU A 1 108 ? 22.345 -10.276 21.138 1.00 33.06 108 LEU A C 1
ATOM 835 O O . LEU A 1 108 ? 21.787 -11.328 20.840 1.00 33.06 108 LEU A O 1
ATOM 839 N N . PHE A 1 109 ? 23.075 -9.599 20.245 1.00 34.00 109 PHE A N 1
ATOM 840 C CA . PHE A 1 109 ? 23.347 -10.127 18.900 1.00 34.00 109 PHE A CA 1
ATOM 841 C C . PHE A 1 109 ? 24.823 -10.523 18.743 1.00 34.00 109 PHE A C 1
ATOM 843 O O . PHE A 1 109 ? 25.686 -9.644 18.761 1.00 34.00 109 PHE A O 1
ATOM 850 N N . PRO A 1 110 ? 25.145 -11.816 18.543 1.00 31.39 110 PRO A N 1
ATOM 851 C CA . PRO A 1 110 ? 26.395 -12.217 17.917 1.00 31.39 110 PRO A CA 1
ATOM 852 C C . PRO A 1 110 ? 26.331 -11.787 16.448 1.00 31.39 110 PRO A C 1
ATOM 854 O O . PRO A 1 110 ? 25.646 -12.398 15.632 1.00 31.39 110 PRO A O 1
ATOM 857 N N . ILE A 1 111 ? 27.005 -10.690 16.116 1.00 41.03 111 ILE A N 1
ATOM 858 C CA . ILE A 1 111 ? 27.274 -10.313 14.727 1.00 41.03 111 ILE A CA 1
ATOM 859 C C . ILE A 1 111 ? 28.422 -11.220 14.247 1.00 41.03 111 ILE A C 1
ATOM 861 O O . ILE A 1 111 ? 29.439 -11.290 14.943 1.00 41.03 111 ILE A O 1
ATOM 865 N N . PRO A 1 112 ? 28.318 -11.914 13.097 1.00 35.91 112 PRO A N 1
ATOM 866 C CA . PRO A 1 112 ? 29.442 -12.658 12.541 1.00 35.91 112 PRO A CA 1
ATOM 867 C C . PRO A 1 112 ? 30.563 -11.675 12.183 1.00 35.91 112 PRO A C 1
ATOM 869 O O . PRO A 1 112 ? 30.409 -10.837 11.294 1.00 35.91 112 PRO A O 1
ATOM 872 N N . GLN A 1 113 ? 31.680 -11.738 12.908 1.00 34.62 113 GLN A N 1
ATOM 873 C CA . GLN A 1 113 ? 32.853 -10.912 12.644 1.00 34.62 113 GLN A CA 1
ATOM 874 C C . GLN A 1 113 ? 33.549 -11.408 11.371 1.00 34.62 113 GLN A C 1
ATOM 876 O O . GLN A 1 113 ? 34.294 -12.385 11.404 1.00 34.62 113 GLN A O 1
ATOM 881 N N . LEU A 1 114 ? 33.332 -10.720 10.248 1.00 35.44 114 LEU A N 1
ATOM 882 C CA . LEU A 1 114 ? 34.276 -10.758 9.134 1.00 35.44 114 LEU A CA 1
ATOM 883 C C . LEU A 1 114 ? 35.416 -9.787 9.456 1.00 35.44 114 LEU A C 1
ATOM 885 O O . LEU A 1 114 ? 35.204 -8.590 9.646 1.00 35.44 114 LEU A O 1
ATOM 889 N N . ALA A 1 115 ? 36.616 -10.346 9.578 1.00 31.22 115 ALA A N 1
ATOM 890 C CA . ALA A 1 115 ? 37.833 -9.649 9.954 1.00 31.22 115 ALA A CA 1
ATOM 891 C C . ALA A 1 115 ? 38.144 -8.466 9.022 1.00 31.22 115 ALA A C 1
ATOM 893 O O . ALA A 1 115 ? 38.217 -8.624 7.805 1.00 31.22 115 ALA A O 1
ATOM 894 N N . SER A 1 116 ? 38.437 -7.305 9.610 1.00 29.81 116 SER A N 1
ATOM 895 C CA . SER A 1 116 ? 39.304 -6.311 8.984 1.00 29.81 116 SER A CA 1
ATOM 896 C C . SER A 1 116 ? 40.271 -5.765 10.022 1.00 29.81 116 SER A C 1
ATOM 898 O O . SER A 1 116 ? 39.899 -5.293 11.093 1.00 29.81 116 SER A O 1
ATOM 900 N N . ILE A 1 117 ? 41.536 -5.909 9.664 1.00 36.34 117 ILE A N 1
ATOM 901 C CA . ILE A 1 117 ? 42.739 -5.564 10.398 1.00 36.34 117 ILE A CA 1
ATOM 902 C C . ILE A 1 117 ? 42.837 -4.043 10.505 1.00 36.34 117 ILE A C 1
ATOM 904 O O . ILE A 1 117 ? 42.829 -3.354 9.488 1.00 36.34 117 ILE A O 1
ATOM 908 N N . SER A 1 118 ? 43.036 -3.532 11.715 1.00 32.00 118 SER A N 1
ATOM 909 C CA . SER A 1 118 ? 43.809 -2.305 11.906 1.00 32.00 118 SER A CA 1
ATOM 910 C C . SER A 1 118 ? 44.403 -2.266 13.306 1.00 32.00 118 SER A C 1
ATOM 912 O O . SER A 1 118 ? 43.770 -2.568 14.312 1.00 32.00 118 SER A O 1
ATOM 914 N N . SER A 1 119 ? 45.687 -1.964 13.287 1.00 30.28 119 SER A N 1
ATOM 915 C CA . SER A 1 119 ? 46.696 -2.072 14.316 1.00 30.28 119 SER A CA 1
ATOM 916 C C . SER A 1 119 ? 46.775 -0.841 15.227 1.00 30.28 119 SER A C 1
ATOM 918 O O . SER A 1 119 ? 46.588 0.276 14.759 1.00 30.28 119 SER A O 1
ATOM 920 N N . ILE A 1 120 ? 47.260 -1.098 16.450 1.00 31.94 120 ILE A N 1
ATOM 921 C CA . ILE A 1 120 ? 48.032 -0.222 17.357 1.00 31.94 120 ILE A CA 1
ATOM 922 C C . ILE A 1 120 ? 47.247 0.748 18.260 1.00 31.94 120 ILE A C 1
ATOM 924 O O . ILE A 1 120 ? 46.711 1.755 17.811 1.00 31.94 120 ILE A O 1
ATOM 928 N N . GLY A 1 121 ? 47.360 0.498 19.577 1.00 27.83 121 GLY A N 1
ATOM 929 C CA . GLY A 1 121 ? 47.316 1.543 20.606 1.00 27.83 121 GLY A CA 1
ATOM 930 C C . GLY A 1 121 ? 46.963 1.107 22.041 1.00 27.83 121 GLY A C 1
ATOM 931 O O . GLY A 1 121 ? 45.871 1.442 22.469 1.00 27.83 121 GLY A O 1
ATOM 932 N N . PHE A 1 122 ? 47.916 0.490 22.777 1.00 29.95 122 PHE A N 1
ATOM 933 C CA . PHE A 1 122 ? 48.037 0.393 24.268 1.00 29.95 122 PHE A CA 1
ATOM 934 C C . PHE A 1 122 ? 46.894 -0.309 25.062 1.00 29.95 122 PHE A C 1
ATOM 936 O O . PHE A 1 122 ? 45.799 -0.404 24.523 1.00 29.95 122 PHE A O 1
ATOM 943 N N . PRO A 1 123 ? 47.076 -0.859 26.301 1.00 39.56 123 PRO A N 1
ATOM 944 C CA . PRO A 1 123 ? 47.998 -0.545 27.425 1.00 39.56 123 PRO A CA 1
ATOM 945 C C . PRO A 1 123 ? 48.819 -1.789 27.892 1.00 39.56 123 PRO A C 1
ATOM 947 O O . PRO A 1 123 ? 48.708 -2.853 27.302 1.00 39.56 123 PRO A O 1
ATOM 950 N N . GLY A 1 124 ? 49.751 -1.808 28.853 1.00 30.61 124 GLY A N 1
ATOM 951 C CA . GLY A 1 124 ? 49.922 -1.065 30.102 1.00 30.61 124 GLY A CA 1
ATOM 952 C C . GLY A 1 124 ? 49.557 -1.943 31.317 1.00 30.61 124 GLY A C 1
ATOM 953 O O . GLY A 1 124 ? 48.423 -1.904 31.762 1.00 30.61 124 GLY A O 1
ATOM 954 N N . GLY A 1 125 ? 50.540 -2.698 31.837 1.00 29.31 125 GLY A N 1
ATOM 955 C CA . GLY A 1 125 ? 50.758 -2.950 33.276 1.00 29.31 125 GLY A CA 1
ATOM 956 C C . GLY A 1 125 ? 49.936 -3.998 34.058 1.00 29.31 125 GLY A C 1
ATOM 957 O O . GLY A 1 125 ? 48.815 -3.720 34.453 1.00 29.31 125 GLY A O 1
ATOM 958 N N . ALA A 1 126 ? 50.648 -5.067 34.468 1.00 30.27 126 ALA A N 1
ATOM 959 C CA . ALA A 1 126 ? 50.496 -5.898 35.688 1.00 30.27 126 ALA A CA 1
ATOM 960 C C . ALA A 1 126 ? 49.333 -6.922 35.763 1.00 30.27 126 ALA A C 1
ATOM 962 O O . ALA A 1 126 ? 48.214 -6.628 35.386 1.00 30.27 126 ALA A O 1
ATOM 963 N N . SER A 1 127 ? 49.457 -8.138 36.316 1.00 31.23 127 SER A N 1
ATOM 964 C CA . SER A 1 127 ? 50.564 -8.995 36.790 1.00 31.23 127 SER A CA 1
ATOM 965 C C . SER A 1 127 ? 49.963 -10.331 37.296 1.00 31.23 127 SER A C 1
ATOM 967 O O . SER A 1 127 ? 48.792 -10.345 37.664 1.00 31.23 127 SER A O 1
ATOM 969 N N . SER A 1 128 ? 50.807 -11.370 37.444 1.00 29.94 128 SER A N 1
ATOM 970 C CA . SER A 1 128 ? 50.631 -12.606 38.255 1.00 29.94 128 SER A CA 1
ATOM 971 C C . SER A 1 128 ? 49.931 -13.793 37.559 1.00 29.94 128 SER A C 1
ATOM 973 O O . SER A 1 128 ? 48.731 -13.752 37.334 1.00 29.94 128 SER A O 1
ATOM 975 N N . SER A 1 129 ? 50.668 -14.787 37.029 1.00 30.05 129 SER A N 1
ATOM 976 C CA . SER A 1 129 ? 51.285 -15.991 37.669 1.00 30.05 129 SER A CA 1
ATOM 977 C C . SER A 1 129 ? 50.402 -17.232 37.390 1.00 30.05 129 SER A C 1
ATOM 979 O O . SER A 1 129 ? 49.189 -17.110 37.389 1.00 30.05 129 SER A O 1
ATOM 981 N N . SER A 1 130 ? 50.833 -18.457 37.069 1.00 32.78 130 SER A N 1
ATOM 982 C CA . SER A 1 130 ? 52.116 -19.163 36.977 1.00 32.78 130 SER A CA 1
ATOM 983 C C . SER A 1 130 ? 51.923 -20.436 36.123 1.00 32.78 130 SER A C 1
ATOM 985 O O . SER A 1 130 ? 50.815 -20.966 36.077 1.00 32.78 130 SER A O 1
ATOM 987 N N . LYS A 1 131 ? 53.040 -20.981 35.599 1.00 33.38 131 LYS A N 1
ATOM 988 C CA . LYS A 1 131 ? 53.464 -22.411 35.634 1.00 33.38 131 LYS A CA 1
ATOM 989 C C . LYS A 1 131 ? 53.965 -22.993 34.289 1.00 33.38 131 LYS A C 1
ATOM 991 O O . LYS A 1 131 ? 53.198 -23.490 33.480 1.00 33.38 131 LYS A O 1
ATOM 996 N N . SER A 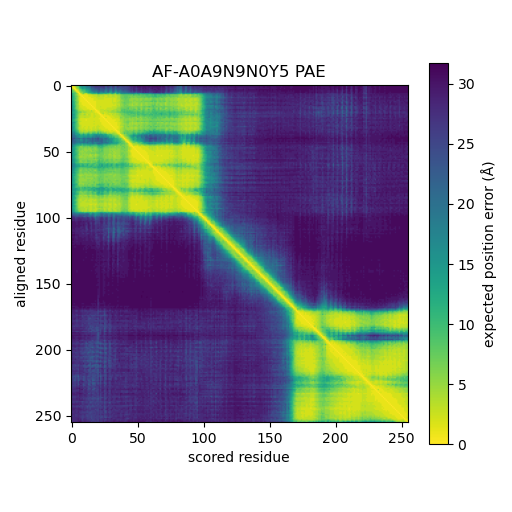1 132 ? 55.295 -22.906 34.138 1.00 31.14 132 SER A N 1
ATOM 997 C CA . SER A 1 132 ? 56.292 -23.866 33.600 1.00 31.14 132 SER A CA 1
ATOM 998 C C . SER A 1 132 ? 55.936 -24.845 32.467 1.00 31.14 132 SER A C 1
ATOM 1000 O O . SER A 1 132 ? 55.021 -25.646 32.636 1.00 31.14 132 SER A O 1
ATOM 1002 N N . THR A 1 133 ? 56.814 -24.936 31.447 1.00 34.78 133 THR A N 1
ATOM 1003 C CA . THR A 1 133 ? 57.694 -26.113 31.182 1.00 34.78 133 THR A CA 1
ATOM 1004 C C . THR A 1 133 ? 58.224 -26.151 29.732 1.00 34.78 133 THR A C 1
ATOM 1006 O O . THR A 1 133 ? 57.422 -26.233 28.816 1.00 34.78 133 THR A O 1
ATOM 1009 N N . ILE A 1 134 ? 59.571 -26.176 29.597 1.00 30.81 134 ILE A N 1
ATOM 1010 C CA . ILE A 1 134 ? 60.433 -26.747 28.516 1.00 30.81 134 ILE A CA 1
ATOM 1011 C C . ILE A 1 134 ? 60.245 -26.181 27.088 1.00 30.81 134 ILE A C 1
ATOM 1013 O O . ILE A 1 134 ? 59.139 -26.025 26.608 1.00 30.81 134 ILE A O 1
ATOM 1017 N N . GLY A 1 135 ? 61.262 -25.887 26.278 1.00 32.31 135 GLY A N 1
ATOM 1018 C CA . GLY A 1 135 ? 62.708 -26.075 26.333 1.00 32.31 135 GLY A CA 1
ATOM 1019 C C . GLY A 1 135 ? 63.291 -25.553 25.010 1.00 32.31 135 GLY A C 1
ATOM 1020 O O . GLY A 1 135 ? 62.647 -25.613 23.967 1.00 32.31 135 GLY A O 1
ATOM 1021 N N . SER A 1 136 ? 64.485 -24.979 25.095 1.00 31.88 136 SER A N 1
ATOM 1022 C CA . SER A 1 136 ? 65.260 -24.386 24.003 1.00 31.88 136 SER A CA 1
ATOM 1023 C C . SER A 1 136 ? 65.913 -25.457 23.126 1.00 31.88 136 SER A C 1
ATOM 1025 O O . SER A 1 136 ? 66.477 -26.390 23.688 1.00 31.88 136 SER A O 1
ATOM 1027 N N . VAL A 1 137 ? 65.930 -25.270 21.800 1.00 35.84 137 VAL A N 1
ATOM 1028 C CA . VAL A 1 137 ? 67.085 -25.600 20.943 1.00 35.84 137 VAL A CA 1
ATOM 1029 C C . VAL A 1 137 ? 67.156 -24.601 19.779 1.00 35.84 137 VAL A C 1
ATOM 1031 O O . VAL A 1 137 ? 66.270 -24.540 18.932 1.00 35.84 137 VAL A O 1
ATOM 1034 N N . SER A 1 138 ? 68.228 -23.811 19.745 1.00 32.94 138 SER A N 1
ATOM 1035 C CA . SER A 1 138 ? 68.757 -23.212 18.517 1.00 32.94 138 SER A CA 1
ATOM 1036 C C . SER A 1 138 ? 69.869 -24.118 18.015 1.00 32.94 138 SER A C 1
ATOM 1038 O O . SER A 1 138 ? 70.710 -24.520 18.819 1.00 32.94 138 SER A O 1
ATOM 1040 N N . TRP A 1 139 ? 69.940 -24.346 16.703 1.00 29.48 139 TRP A N 1
ATOM 1041 C CA . TRP A 1 139 ? 71.206 -24.657 16.050 1.00 29.48 139 TRP A CA 1
ATOM 1042 C C . TRP A 1 139 ? 71.453 -23.742 14.856 1.00 29.48 139 TRP A C 1
ATOM 1044 O O . TRP A 1 139 ? 70.667 -23.635 13.919 1.00 29.48 139 TRP A O 1
ATOM 1054 N N . ASP A 1 140 ? 72.577 -23.059 15.015 1.00 25.53 140 ASP A N 1
ATOM 1055 C CA . ASP A 1 140 ? 73.380 -22.296 14.082 1.00 25.53 140 ASP A CA 1
ATOM 1056 C C . ASP A 1 140 ? 73.893 -23.199 12.949 1.00 25.53 140 ASP A C 1
ATOM 1058 O O . ASP A 1 140 ? 74.185 -24.371 13.192 1.00 25.53 140 ASP A O 1
ATOM 1062 N N . SER A 1 141 ? 74.040 -22.652 11.741 1.00 30.17 141 SER A N 1
ATOM 1063 C CA . SER A 1 141 ? 75.154 -22.964 10.830 1.00 30.17 141 SER A CA 1
ATOM 1064 C C . SER A 1 141 ? 75.170 -21.983 9.651 1.00 30.17 141 SER A C 1
ATOM 1066 O O . SER A 1 141 ? 74.468 -22.144 8.657 1.00 30.17 141 SER A O 1
ATOM 1068 N N . GLN A 1 142 ? 75.949 -20.918 9.845 1.00 28.41 142 GLN A N 1
ATOM 1069 C CA . GLN A 1 142 ? 76.939 -20.308 8.937 1.00 28.41 142 GLN A CA 1
ATOM 1070 C C . GLN A 1 142 ? 76.850 -20.508 7.406 1.00 28.41 142 GLN A C 1
ATOM 1072 O O . GLN A 1 142 ? 76.874 -21.624 6.898 1.00 28.41 142 GLN A O 1
ATOM 1077 N N . GLY A 1 143 ? 77.017 -19.390 6.676 1.00 28.86 143 GLY A N 1
ATOM 1078 C CA . GLY A 1 143 ? 77.695 -19.384 5.367 1.00 28.86 143 GLY A CA 1
ATOM 1079 C C . GLY A 1 143 ? 77.212 -18.335 4.354 1.00 28.86 143 GLY A C 1
ATOM 1080 O O . GLY A 1 143 ? 76.356 -18.621 3.528 1.00 28.86 143 GLY A O 1
ATOM 1081 N N . ALA A 1 144 ? 77.788 -17.129 4.377 1.00 28.84 144 ALA A N 1
ATOM 1082 C CA . ALA A 1 144 ? 77.693 -16.117 3.305 1.00 28.84 144 ALA A CA 1
ATOM 1083 C C . ALA A 1 144 ? 78.685 -16.434 2.145 1.00 28.84 144 ALA A C 1
ATOM 1085 O O . ALA A 1 144 ? 79.413 -17.419 2.273 1.00 28.84 144 ALA A O 1
ATOM 1086 N N . PRO A 1 145 ? 78.915 -15.584 1.106 1.00 44.69 145 PRO A N 1
ATOM 1087 C CA . PRO A 1 145 ? 78.138 -14.480 0.497 1.00 44.69 145 PRO A CA 1
ATOM 1088 C C . PRO A 1 145 ? 78.101 -14.541 -1.068 1.00 44.69 145 PRO A C 1
ATOM 1090 O O . PRO A 1 145 ? 78.789 -15.357 -1.668 1.00 44.69 145 PRO A O 1
ATOM 1093 N N . LYS A 1 146 ? 77.389 -13.595 -1.723 1.00 28.64 146 LYS A N 1
ATOM 1094 C CA . LYS A 1 146 ? 77.821 -12.752 -2.886 1.00 28.64 146 LYS A CA 1
ATOM 1095 C C . LYS A 1 146 ? 76.784 -12.506 -4.011 1.00 28.64 146 LYS A C 1
ATOM 1097 O O . LYS A 1 146 ? 76.508 -13.364 -4.833 1.00 28.64 146 LYS A O 1
ATOM 1102 N N . ASN A 1 147 ? 76.458 -11.213 -4.108 1.00 28.59 147 ASN A N 1
ATOM 1103 C CA . ASN A 1 147 ? 76.461 -10.315 -5.275 1.00 28.59 147 ASN A CA 1
ATOM 1104 C C . ASN A 1 147 ? 75.320 -10.241 -6.312 1.00 28.59 147 ASN A C 1
ATOM 1106 O O . ASN A 1 147 ? 75.038 -11.175 -7.048 1.00 28.59 147 ASN A O 1
ATOM 1110 N N . ALA A 1 148 ? 74.939 -8.965 -6.490 1.00 27.23 148 ALA A N 1
ATOM 1111 C CA . ALA A 1 148 ? 74.714 -8.228 -7.738 1.00 27.23 148 ALA A CA 1
ATOM 1112 C C . ALA A 1 148 ? 73.267 -8.051 -8.231 1.00 27.23 148 ALA A C 1
ATOM 1114 O O . ALA A 1 148 ? 72.674 -8.949 -8.812 1.00 27.23 148 ALA A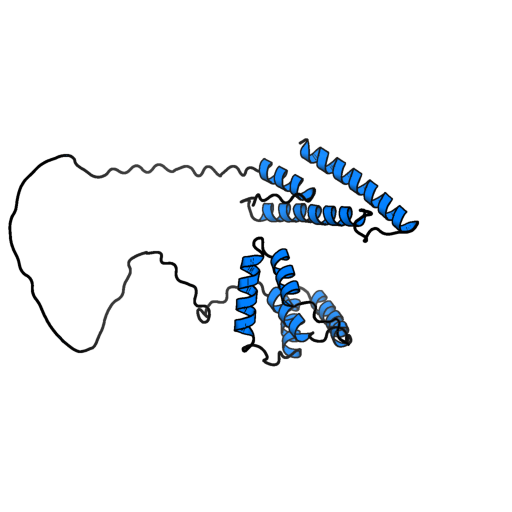 O 1
ATOM 1115 N N . GLY A 1 149 ? 72.799 -6.795 -8.158 1.00 26.12 149 GLY A N 1
ATOM 1116 C CA . GLY A 1 149 ? 72.156 -6.175 -9.319 1.00 26.12 149 GLY A CA 1
ATOM 1117 C C . GLY A 1 149 ? 70.902 -5.334 -9.076 1.00 26.12 149 GLY A C 1
ATOM 1118 O O . GLY A 1 149 ? 69.802 -5.861 -9.107 1.00 26.12 149 GLY A O 1
ATOM 1119 N N . SER A 1 150 ? 71.100 -4.011 -9.058 1.00 29.75 150 SER A N 1
ATOM 1120 C CA . SER A 1 150 ? 70.211 -2.977 -9.630 1.00 29.75 150 SER A CA 1
ATOM 1121 C C . SER A 1 150 ? 69.108 -2.311 -8.771 1.00 29.75 150 SER A C 1
ATOM 1123 O O . SER A 1 150 ? 68.003 -2.818 -8.633 1.00 29.75 150 SER A O 1
ATOM 1125 N N . ASN A 1 151 ? 69.447 -1.069 -8.370 1.00 32.53 151 ASN A N 1
ATOM 1126 C CA . ASN A 1 151 ? 68.653 0.178 -8.250 1.00 32.53 151 ASN A CA 1
ATOM 1127 C C . ASN A 1 151 ? 67.623 0.287 -7.100 1.00 32.53 151 ASN A C 1
ATOM 1129 O O . ASN A 1 151 ? 66.564 -0.325 -7.138 1.00 32.53 151 ASN A O 1
ATOM 1133 N N . GLN A 1 152 ? 67.939 0.960 -5.975 1.00 32.84 152 GLN A N 1
ATOM 1134 C CA . GLN A 1 152 ? 67.876 2.429 -5.724 1.00 32.84 152 GLN A CA 1
ATOM 1135 C C . GLN A 1 152 ? 66.545 3.079 -6.154 1.00 32.84 152 GLN A C 1
ATOM 1137 O O . GLN A 1 152 ? 66.149 2.925 -7.298 1.00 32.84 152 GLN A O 1
ATOM 1142 N N . SER A 1 153 ? 65.847 3.935 -5.407 1.00 31.48 153 SER A N 1
ATOM 1143 C CA . SER A 1 153 ? 65.727 4.276 -3.983 1.00 31.48 153 SER A CA 1
ATOM 1144 C C . SER A 1 153 ? 64.616 5.342 -3.894 1.00 31.48 153 SER A C 1
ATOM 1146 O O . SER A 1 153 ? 64.504 6.200 -4.762 1.00 31.48 153 SER A O 1
ATOM 1148 N N . LEU A 1 154 ? 63.819 5.240 -2.837 1.00 32.06 154 LEU A N 1
ATOM 1149 C CA . LEU A 1 154 ? 62.925 6.193 -2.161 1.00 32.06 154 LEU A CA 1
ATOM 1150 C C . LEU A 1 154 ? 62.776 7.667 -2.631 1.00 32.06 154 LEU A C 1
ATOM 1152 O O . LEU A 1 154 ? 63.743 8.405 -2.766 1.00 32.06 154 LEU A O 1
ATOM 1156 N N . SER A 1 155 ? 61.502 8.094 -2.558 1.00 32.72 155 SER A N 1
ATOM 1157 C CA . SER A 1 155 ? 60.970 9.373 -2.036 1.00 32.72 155 SER A CA 1
ATOM 1158 C C . SER A 1 155 ? 61.143 10.664 -2.846 1.00 32.72 155 SER A C 1
ATOM 1160 O O . SER A 1 155 ? 62.244 11.190 -2.966 1.00 32.72 155 SER A O 1
ATOM 1162 N N . SER A 1 156 ? 60.014 11.267 -3.257 1.00 30.62 156 SER A N 1
ATOM 1163 C CA . SER A 1 156 ? 59.769 12.716 -3.121 1.00 30.62 156 SER A CA 1
ATOM 1164 C C . SER A 1 156 ? 58.298 13.096 -3.336 1.00 30.62 156 SER A C 1
ATOM 1166 O O . SER A 1 156 ? 57.634 12.695 -4.286 1.00 30.62 156 SER A O 1
ATOM 1168 N N . ASN A 1 157 ? 57.834 13.904 -2.394 1.00 41.50 157 ASN A N 1
ATOM 1169 C CA . ASN A 1 157 ? 56.521 14.487 -2.179 1.00 41.50 157 ASN A CA 1
ATOM 1170 C C . ASN A 1 157 ? 56.040 15.369 -3.356 1.00 41.50 157 ASN A C 1
ATOM 1172 O O . ASN A 1 157 ? 56.775 16.250 -3.805 1.00 41.50 157 ASN A O 1
ATOM 1176 N N . LYS A 1 158 ? 54.787 15.204 -3.805 1.00 39.34 158 LYS A N 1
ATOM 1177 C CA . LYS A 1 158 ? 54.038 16.275 -4.487 1.00 39.34 158 LYS A CA 1
ATOM 1178 C C . LYS A 1 158 ? 52.538 16.121 -4.248 1.00 39.34 158 LYS A C 1
ATOM 1180 O O . LYS A 1 158 ? 51.819 15.432 -4.964 1.00 39.34 158 LYS A O 1
ATOM 1185 N N . THR A 1 159 ? 52.094 16.804 -3.203 1.00 48.16 159 THR A N 1
ATOM 1186 C CA . THR A 1 159 ? 50.732 17.298 -3.021 1.00 48.16 159 THR A CA 1
ATOM 1187 C C . THR A 1 159 ? 50.212 17.911 -4.319 1.00 48.16 159 THR A C 1
ATOM 1189 O O . THR A 1 159 ? 50.668 18.981 -4.711 1.00 48.16 159 THR A O 1
ATOM 1192 N N . ASN A 1 160 ? 49.240 17.265 -4.955 1.00 42.72 160 ASN A N 1
ATOM 1193 C CA . ASN A 1 160 ? 48.331 17.918 -5.883 1.00 42.72 160 ASN A CA 1
ATOM 1194 C C . ASN A 1 160 ? 46.921 17.499 -5.492 1.00 42.72 160 ASN A C 1
ATOM 1196 O O . ASN A 1 160 ? 46.511 16.356 -5.674 1.00 42.72 160 ASN A O 1
ATOM 1200 N N . MET A 1 161 ? 46.234 18.464 -4.892 1.00 43.22 161 MET A N 1
ATOM 1201 C CA . MET A 1 161 ? 44.804 18.516 -4.647 1.00 43.22 161 MET A CA 1
ATOM 1202 C C . MET A 1 161 ? 44.064 17.967 -5.873 1.00 43.22 161 MET A C 1
ATOM 1204 O O . MET A 1 161 ? 43.935 18.656 -6.885 1.00 43.22 161 MET A O 1
ATOM 1208 N N . ALA A 1 162 ? 43.601 16.718 -5.800 1.00 39.00 162 ALA A N 1
ATOM 1209 C CA . ALA A 1 162 ? 42.628 16.215 -6.751 1.00 39.00 162 ALA A CA 1
ATOM 1210 C C . ALA A 1 162 ? 41.331 16.963 -6.450 1.00 39.00 162 ALA A C 1
ATOM 1212 O O . ALA A 1 162 ? 40.645 16.684 -5.468 1.00 39.00 162 ALA A O 1
ATOM 1213 N N . LEU A 1 163 ? 41.095 17.996 -7.256 1.00 42.94 163 LEU A N 1
ATOM 1214 C CA . LEU A 1 163 ? 39.877 18.780 -7.318 1.00 42.94 163 LEU A CA 1
ATOM 1215 C C . LEU A 1 163 ? 38.677 17.858 -7.055 1.00 42.94 163 LEU A C 1
ATOM 1217 O O . LEU A 1 163 ? 38.406 16.948 -7.841 1.00 42.94 163 LEU A O 1
ATOM 1221 N N . MET A 1 164 ? 37.956 18.111 -5.960 1.00 42.22 164 MET A N 1
ATOM 1222 C CA . MET A 1 164 ? 36.539 17.780 -5.867 1.00 42.22 164 MET A CA 1
ATOM 1223 C C . MET A 1 164 ? 35.865 18.465 -7.053 1.00 42.22 164 MET A C 1
ATOM 1225 O O . MET A 1 164 ? 35.457 19.620 -6.981 1.00 42.22 164 MET A O 1
ATOM 1229 N N . ILE A 1 165 ? 35.788 17.757 -8.172 1.00 44.12 165 ILE A N 1
ATOM 1230 C CA . ILE A 1 165 ? 34.767 18.015 -9.167 1.00 44.12 165 ILE A CA 1
ATOM 1231 C C . ILE A 1 165 ? 33.497 17.514 -8.479 1.00 44.12 165 ILE A C 1
ATOM 1233 O O . ILE A 1 165 ? 33.408 16.308 -8.229 1.00 44.12 165 ILE A O 1
ATOM 1237 N N . PRO A 1 166 ? 32.541 18.379 -8.089 1.00 42.53 166 PRO A N 1
ATOM 1238 C CA . PRO A 1 166 ? 31.244 17.879 -7.674 1.00 42.53 166 PRO A CA 1
ATOM 1239 C C . PRO A 1 166 ? 30.741 17.057 -8.854 1.00 42.53 166 PRO A C 1
ATOM 1241 O O . PRO A 1 166 ? 30.605 17.588 -9.959 1.00 42.53 166 PRO A O 1
ATOM 1244 N N . ALA A 1 167 ? 30.571 15.749 -8.647 1.00 42.06 167 ALA A N 1
ATOM 1245 C CA . ALA A 1 167 ? 29.952 14.882 -9.629 1.00 42.06 167 ALA A CA 1
ATOM 1246 C C . ALA A 1 167 ? 28.649 15.571 -10.022 1.00 42.06 167 ALA A C 1
ATOM 1248 O O . ALA A 1 167 ? 27.739 15.699 -9.204 1.00 42.06 167 ALA A O 1
ATOM 1249 N N . LYS A 1 168 ? 28.626 16.124 -11.236 1.00 45.97 168 LYS A N 1
ATOM 1250 C CA . LYS A 1 168 ? 27.465 16.786 -11.804 1.00 45.97 168 LYS A CA 1
ATOM 1251 C C . LYS A 1 168 ? 26.392 15.711 -11.804 1.00 45.97 168 LYS A C 1
ATOM 1253 O O . LYS A 1 168 ? 26.489 14.746 -12.563 1.00 45.97 168 LYS A O 1
ATOM 1258 N N . VAL A 1 169 ? 25.482 15.800 -10.836 1.00 55.69 169 VAL A N 1
ATOM 1259 C CA . VAL A 1 169 ? 24.385 14.855 -10.673 1.00 55.69 169 VAL A CA 1
ATOM 1260 C C . VAL A 1 169 ? 23.718 14.803 -12.035 1.00 55.69 169 VAL A C 1
ATOM 1262 O O . VAL A 1 169 ? 23.461 15.837 -12.652 1.00 55.69 169 VAL A O 1
ATOM 1265 N N . ASN A 1 170 ? 23.583 13.601 -12.584 1.00 63.22 170 ASN A N 1
ATOM 1266 C CA . ASN A 1 170 ? 22.968 13.419 -13.887 1.00 63.22 170 ASN A CA 1
ATOM 1267 C C . ASN A 1 170 ? 21.457 13.597 -13.697 1.00 63.22 170 ASN A C 1
ATOM 1269 O O . ASN A 1 170 ? 20.705 12.623 -13.714 1.00 63.22 170 ASN A O 1
ATOM 1273 N N . ASP A 1 171 ? 21.041 14.836 -13.426 1.00 69.75 171 ASP A N 1
ATOM 1274 C CA . ASP A 1 171 ? 19.671 15.227 -13.105 1.00 69.75 171 ASP A CA 1
ATOM 1275 C C . ASP A 1 171 ? 18.739 14.746 -14.213 1.00 69.75 171 ASP A C 1
ATOM 1277 O O . ASP A 1 171 ? 17.712 14.138 -13.941 1.00 69.75 171 ASP A O 1
ATOM 1281 N N . ASN A 1 172 ? 19.190 14.842 -15.465 1.00 77.69 172 ASN A N 1
ATOM 1282 C CA . ASN A 1 172 ? 18.472 14.361 -16.642 1.00 77.69 172 ASN A CA 1
ATOM 1283 C C . ASN A 1 172 ? 18.234 12.842 -16.620 1.00 77.69 172 ASN A C 1
ATOM 1285 O O . ASN A 1 172 ? 17.209 12.368 -17.102 1.00 77.69 172 ASN A O 1
ATOM 1289 N N . LYS A 1 173 ? 19.159 12.044 -16.069 1.00 81.12 173 LYS A N 1
ATOM 1290 C CA . LYS A 1 173 ? 18.938 10.601 -15.901 1.00 81.12 173 LYS A CA 1
ATOM 1291 C C . LYS A 1 173 ? 17.909 10.336 -14.807 1.00 81.12 173 LYS A C 1
ATOM 1293 O O . LYS A 1 173 ? 17.007 9.544 -15.036 1.00 81.12 173 LYS A O 1
ATOM 1298 N N . CYS A 1 174 ? 18.012 11.022 -13.669 1.00 79.12 174 CYS A N 1
ATOM 1299 C CA . CYS A 1 174 ? 17.056 10.832 -12.580 1.00 79.12 174 CYS A CA 1
ATOM 1300 C C . CYS A 1 174 ? 15.645 11.320 -12.965 1.00 79.12 174 CYS A C 1
ATOM 1302 O O . CYS A 1 174 ? 14.662 10.679 -12.613 1.00 79.12 174 CYS A O 1
ATOM 1304 N N . VAL A 1 175 ? 15.539 12.395 -13.754 1.00 85.62 175 VAL A N 1
ATOM 1305 C CA . VAL A 1 175 ? 14.273 12.881 -14.327 1.00 85.62 175 VAL A CA 1
ATOM 1306 C C . VAL A 1 175 ? 13.686 11.855 -15.293 1.00 85.62 175 VAL A C 1
ATOM 1308 O O . VAL A 1 175 ? 12.518 11.508 -15.157 1.00 85.62 175 VAL A O 1
ATOM 1311 N N . ARG A 1 176 ? 14.482 11.293 -16.214 1.00 86.25 176 ARG A N 1
ATOM 1312 C CA . ARG A 1 176 ? 14.004 10.223 -17.109 1.00 86.25 176 ARG A CA 1
ATOM 1313 C C . ARG A 1 176 ? 13.555 8.984 -16.340 1.00 86.25 176 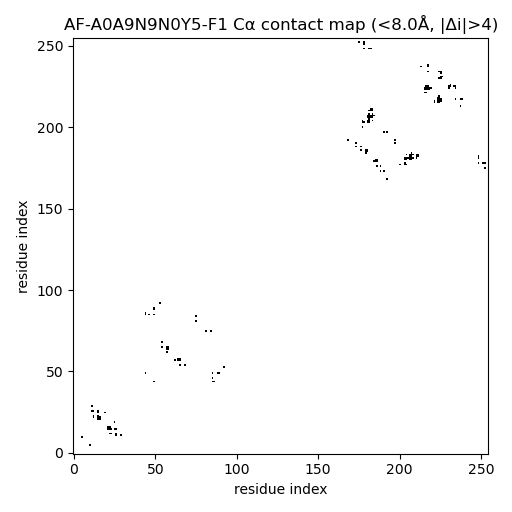ARG A C 1
ATOM 1315 O O . ARG A 1 176 ? 12.482 8.458 -16.620 1.00 86.25 176 ARG A O 1
ATOM 1322 N N . ASP A 1 177 ? 14.326 8.563 -15.340 1.00 85.94 177 ASP A N 1
ATOM 1323 C CA . ASP A 1 177 ? 13.972 7.428 -14.486 1.00 85.94 177 ASP A CA 1
ATOM 1324 C C . ASP A 1 177 ? 12.680 7.706 -13.695 1.00 85.94 177 ASP A C 1
ATOM 1326 O O . ASP A 1 177 ? 11.864 6.800 -13.534 1.00 85.94 177 ASP A O 1
ATOM 1330 N N . ALA A 1 178 ? 12.452 8.951 -13.257 1.00 87.12 178 ALA A N 1
ATOM 1331 C CA . ALA A 1 178 ? 11.220 9.369 -12.587 1.00 87.12 178 ALA A CA 1
ATOM 1332 C C . ALA A 1 178 ? 10.011 9.366 -13.535 1.00 87.12 178 ALA A C 1
ATOM 1334 O O . ALA A 1 178 ? 8.949 8.866 -13.173 1.00 87.12 178 ALA A O 1
ATOM 1335 N N . VAL A 1 179 ? 10.164 9.877 -14.760 1.00 89.81 179 VAL A N 1
ATOM 1336 C CA . VAL A 1 179 ? 9.098 9.862 -15.775 1.00 89.81 179 VAL A CA 1
ATOM 1337 C C . VAL A 1 179 ? 8.722 8.424 -16.147 1.00 89.81 179 VAL A C 1
ATOM 1339 O O . VAL A 1 179 ? 7.539 8.113 -16.266 1.00 89.81 179 VAL A O 1
ATOM 1342 N N . LEU A 1 180 ? 9.697 7.514 -16.247 1.00 88.56 180 LEU A N 1
ATOM 1343 C CA . LEU A 1 180 ? 9.423 6.083 -16.417 1.00 88.56 180 LEU A CA 1
ATOM 1344 C C . LEU A 1 180 ? 8.697 5.495 -15.199 1.00 88.56 180 LEU A C 1
ATOM 1346 O O . LEU A 1 180 ? 7.708 4.779 -15.370 1.00 88.56 180 LEU A O 1
ATOM 1350 N N . ALA A 1 181 ? 9.133 5.830 -13.982 1.00 88.12 181 ALA A N 1
ATOM 1351 C CA . ALA A 1 181 ? 8.486 5.371 -12.756 1.00 88.12 181 ALA A CA 1
ATOM 1352 C C . ALA A 1 181 ? 7.018 5.814 -12.663 1.00 88.12 181 ALA A C 1
ATOM 1354 O O . ALA A 1 181 ? 6.197 5.065 -12.141 1.00 88.12 181 ALA A O 1
ATOM 1355 N N . ALA A 1 182 ? 6.662 6.977 -13.219 1.00 88.88 182 ALA A N 1
ATOM 1356 C CA . ALA A 1 182 ? 5.279 7.446 -13.291 1.00 88.88 182 ALA A CA 1
ATOM 1357 C C . ALA A 1 182 ? 4.383 6.510 -14.131 1.00 88.88 182 ALA A C 1
ATOM 1359 O O . ALA A 1 182 ? 3.218 6.324 -13.811 1.00 88.88 182 ALA A O 1
ATOM 1360 N N . THR A 1 183 ? 4.930 5.840 -15.148 1.00 87.44 183 THR A N 1
ATOM 1361 C CA . THR A 1 183 ? 4.176 4.903 -16.009 1.00 87.44 183 THR A CA 1
ATOM 1362 C C . THR A 1 183 ? 4.038 3.481 -15.450 1.00 87.44 183 THR A C 1
ATOM 1364 O O . THR A 1 183 ? 3.571 2.593 -16.159 1.00 87.44 183 THR A O 1
ATOM 1367 N N . GLY A 1 184 ? 4.477 3.241 -14.208 1.00 81.81 184 GLY A N 1
ATOM 1368 C CA . GLY A 1 184 ? 4.501 1.904 -13.592 1.00 81.81 184 GLY A CA 1
ATOM 1369 C C . GLY A 1 184 ? 5.761 1.087 -13.912 1.00 81.81 184 GLY A C 1
ATOM 1370 O O . GLY A 1 184 ? 5.944 -0.030 -13.422 1.00 81.81 184 GLY A O 1
ATOM 1371 N N . VAL A 1 185 ? 6.696 1.635 -14.699 1.00 84.44 185 VAL A N 1
ATOM 1372 C CA . VAL A 1 185 ? 7.956 0.952 -15.019 1.00 84.44 185 VAL A CA 1
ATOM 1373 C C . VAL A 1 185 ? 8.909 1.038 -13.829 1.00 84.44 185 VAL A C 1
ATOM 1375 O O . VAL A 1 185 ? 9.397 2.108 -13.468 1.00 84.44 185 VAL A O 1
ATOM 1378 N N . LYS A 1 186 ? 9.229 -0.115 -13.233 1.00 72.19 186 LYS A N 1
ATOM 1379 C CA . LYS A 1 186 ? 10.227 -0.217 -12.160 1.00 72.19 186 LYS A CA 1
ATOM 1380 C C . LYS A 1 186 ? 11.625 0.031 -12.722 1.00 72.19 186 LYS A C 1
ATOM 1382 O O . LYS A 1 186 ? 12.249 -0.869 -13.285 1.00 72.19 186 LYS A O 1
ATOM 1387 N N . THR A 1 187 ? 12.146 1.237 -12.548 1.00 68.19 187 THR A N 1
ATOM 1388 C CA . THR A 1 187 ? 13.534 1.549 -12.889 1.00 68.19 187 THR A CA 1
ATOM 1389 C C . THR A 1 187 ? 14.439 1.128 -11.726 1.00 68.19 187 THR A C 1
ATOM 1391 O O . THR A 1 187 ? 14.273 1.527 -10.576 1.00 68.19 187 THR A O 1
ATOM 1394 N N . LYS A 1 188 ? 15.419 0.263 -12.014 1.00 61.94 188 LYS A N 1
ATOM 1395 C CA . LYS A 1 188 ? 16.417 -0.228 -11.040 1.00 61.94 188 LYS A CA 1
ATOM 1396 C C . LYS A 1 188 ? 17.487 0.827 -10.701 1.00 61.94 188 LYS A C 1
ATOM 1398 O O . LYS A 1 188 ? 18.463 0.529 -10.016 1.00 61.94 188 LYS A O 1
ATOM 1403 N N . GLY A 1 189 ? 17.326 2.046 -11.216 1.00 58.78 189 GLY A N 1
ATOM 1404 C CA . GLY A 1 189 ? 18.207 3.174 -10.972 1.00 58.78 189 GLY A CA 1
ATOM 1405 C C . GLY A 1 189 ? 17.966 3.725 -9.577 1.00 58.78 189 GLY A C 1
ATOM 1406 O O . GLY A 1 189 ? 17.134 4.603 -9.385 1.00 58.78 189 GLY A O 1
ATOM 1407 N N . ILE A 1 190 ? 18.711 3.228 -8.593 1.00 52.16 190 ILE A N 1
ATOM 1408 C CA . ILE A 1 190 ? 18.879 3.937 -7.326 1.00 52.16 190 ILE A CA 1
ATOM 1409 C C . ILE A 1 190 ? 19.544 5.262 -7.703 1.00 52.16 190 ILE A C 1
ATOM 1411 O O . ILE A 1 190 ? 20.752 5.298 -7.941 1.00 52.16 190 ILE A O 1
ATOM 1415 N N . CYS A 1 191 ? 18.769 6.345 -7.839 1.00 54.78 191 CYS A N 1
ATOM 1416 C CA . CYS A 1 191 ? 19.356 7.674 -7.904 1.00 54.78 191 CYS A CA 1
ATOM 1417 C C . CYS A 1 191 ? 20.184 7.804 -6.620 1.00 54.78 191 CYS A C 1
ATOM 1419 O O . CYS A 1 191 ? 19.630 7.934 -5.526 1.00 54.78 191 CYS A O 1
ATOM 1421 N N . THR A 1 192 ? 21.515 7.772 -6.735 1.00 56.47 192 THR A N 1
ATOM 1422 C CA . THR A 1 192 ? 22.471 8.132 -5.673 1.00 56.47 192 THR A CA 1
ATOM 1423 C C . THR A 1 192 ? 22.414 9.643 -5.426 1.00 56.47 192 THR A C 1
ATOM 1425 O O . THR A 1 192 ? 23.427 10.335 -5.366 1.00 56.47 192 THR A O 1
ATOM 1428 N N . ALA A 1 193 ? 21.198 10.173 -5.410 1.00 61.38 193 ALA A N 1
ATOM 1429 C CA . ALA A 1 193 ? 20.867 11.567 -5.339 1.00 61.38 193 ALA A CA 1
ATOM 1430 C C . ALA A 1 193 ? 20.630 11.964 -3.886 1.00 61.38 193 ALA A C 1
ATOM 1432 O O . ALA A 1 193 ? 20.327 11.133 -3.027 1.00 61.38 193 ALA A O 1
ATOM 1433 N N . SER A 1 194 ? 20.760 13.262 -3.634 1.00 69.06 194 SER A N 1
ATOM 1434 C CA . SER A 1 194 ? 20.519 13.878 -2.335 1.00 69.06 194 SER A CA 1
ATOM 1435 C C . SER A 1 194 ? 19.149 13.475 -1.761 1.00 69.06 194 SER A C 1
ATOM 1437 O O . SER A 1 194 ? 18.171 13.337 -2.496 1.00 69.06 194 SER A O 1
ATOM 1439 N N . ARG A 1 195 ? 19.063 13.316 -0.434 1.00 75.25 195 ARG A N 1
ATOM 1440 C CA . ARG A 1 195 ? 17.848 12.936 0.318 1.00 75.25 195 ARG A CA 1
ATOM 1441 C C . ARG A 1 195 ? 16.544 13.636 -0.141 1.00 75.25 195 ARG A C 1
ATOM 1443 O O . ARG A 1 195 ? 15.541 12.939 -0.287 1.00 75.25 195 ARG A O 1
ATOM 1450 N N . PRO A 1 196 ? 16.505 14.959 -0.414 1.00 77.75 196 PRO A N 1
ATOM 1451 C CA . PRO A 1 196 ? 15.324 15.623 -0.982 1.00 77.75 196 PRO A CA 1
ATOM 1452 C C . PRO A 1 196 ? 14.905 15.106 -2.368 1.00 77.75 196 PRO A C 1
ATOM 1454 O O . PRO A 1 196 ? 13.716 14.943 -2.625 1.00 77.75 196 PRO A O 1
ATOM 1457 N N . MET A 1 197 ? 15.855 14.795 -3.250 1.00 75.31 197 MET A N 1
ATOM 1458 C CA . MET A 1 197 ? 15.559 14.301 -4.600 1.00 75.31 197 MET A CA 1
ATOM 1459 C C . MET A 1 197 ? 14.957 12.892 -4.560 1.00 75.31 197 MET A C 1
ATOM 1461 O O . MET A 1 197 ? 14.034 12.591 -5.311 1.00 75.31 197 MET A O 1
ATOM 1465 N N . GLN A 1 198 ? 15.408 12.054 -3.621 1.00 79.31 198 GLN A N 1
ATOM 1466 C CA . GLN A 1 198 ? 14.814 10.736 -3.377 1.00 79.31 198 GLN A CA 1
ATOM 1467 C C . GLN A 1 198 ? 13.358 10.835 -2.902 1.00 79.31 198 GLN A C 1
ATOM 1469 O O . GLN A 1 198 ? 12.530 10.024 -3.306 1.00 79.31 198 GLN A O 1
ATOM 1474 N N . MET A 1 199 ? 13.028 11.840 -2.082 1.00 80.94 199 MET A N 1
ATOM 1475 C CA . MET A 1 199 ? 11.650 12.090 -1.641 1.00 80.94 199 MET A CA 1
ATOM 1476 C C . MET A 1 199 ? 10.747 12.520 -2.807 1.00 80.94 199 MET A C 1
ATOM 1478 O O . MET A 1 199 ? 9.597 12.094 -2.896 1.00 80.94 199 MET A O 1
ATOM 1482 N N . MET A 1 200 ? 11.255 13.352 -3.718 1.00 83.88 200 MET A N 1
ATOM 1483 C CA . MET A 1 200 ? 10.506 13.735 -4.919 1.00 83.88 200 MET A CA 1
ATOM 1484 C C . MET A 1 200 ? 10.308 12.531 -5.848 1.00 83.88 200 MET A C 1
ATOM 1486 O O . MET A 1 200 ? 9.195 12.285 -6.306 1.00 83.88 200 MET A O 1
ATOM 1490 N N . TYR A 1 201 ? 11.358 11.733 -6.055 1.00 85.75 201 TYR A N 1
ATOM 1491 C CA . TYR A 1 201 ? 11.299 10.508 -6.847 1.00 85.75 201 TYR A CA 1
ATOM 1492 C C . TYR A 1 201 ? 10.305 9.488 -6.274 1.00 85.75 201 TYR A C 1
ATOM 1494 O O . TYR A 1 201 ? 9.484 8.957 -7.016 1.00 85.75 201 TYR A O 1
ATOM 1502 N N . SER A 1 202 ? 10.316 9.240 -4.959 1.00 83.44 202 SER A N 1
ATOM 1503 C CA . SER A 1 202 ? 9.391 8.286 -4.331 1.00 83.44 202 SER A CA 1
ATOM 1504 C C . SER A 1 202 ? 7.932 8.711 -4.487 1.00 83.44 202 SER A C 1
ATOM 1506 O O . SER A 1 202 ? 7.059 7.868 -4.694 1.00 83.44 202 SER A O 1
ATOM 1508 N N . ARG A 1 203 ? 7.666 10.022 -4.470 1.00 88.38 203 ARG A N 1
ATOM 1509 C CA . ARG A 1 203 ? 6.335 10.569 -4.739 1.00 88.38 203 ARG A CA 1
ATOM 1510 C C . ARG A 1 203 ? 5.893 10.331 -6.184 1.00 88.38 203 ARG A C 1
ATOM 1512 O O . ARG A 1 203 ? 4.734 9.994 -6.397 1.00 88.38 203 ARG A O 1
ATOM 1519 N N . ILE A 1 204 ? 6.800 10.452 -7.154 1.00 88.75 204 ILE A N 1
ATOM 1520 C CA . ILE A 1 204 ? 6.513 10.147 -8.566 1.00 88.75 204 ILE A CA 1
ATOM 1521 C C . ILE A 1 204 ? 6.323 8.637 -8.772 1.00 88.75 204 ILE A C 1
ATOM 1523 O O . ILE A 1 204 ? 5.371 8.223 -9.424 1.00 88.75 204 ILE A O 1
ATOM 1527 N N . ALA A 1 205 ? 7.152 7.800 -8.149 1.00 87.50 205 ALA A N 1
ATOM 1528 C CA . ALA A 1 205 ? 7.001 6.346 -8.195 1.00 87.50 205 ALA A CA 1
ATOM 1529 C C . ALA A 1 205 ? 5.662 5.874 -7.597 1.00 87.50 205 ALA A C 1
ATOM 1531 O O . ALA A 1 205 ? 5.066 4.911 -8.079 1.00 87.50 205 ALA A O 1
ATOM 1532 N N . HIS A 1 206 ? 5.145 6.575 -6.580 1.00 88.50 206 HIS A N 1
ATOM 1533 C CA . HIS A 1 206 ? 3.817 6.293 -6.034 1.00 88.50 206 HIS A CA 1
ATOM 1534 C C . HIS A 1 206 ? 2.693 6.535 -7.055 1.00 88.50 206 HIS A C 1
ATOM 1536 O O . HIS A 1 206 ? 1.705 5.802 -7.051 1.00 88.50 206 HIS A O 1
ATOM 1542 N N . LEU A 1 207 ? 2.849 7.505 -7.966 1.00 90.31 207 LEU A N 1
ATOM 1543 C CA . LEU A 1 207 ? 1.898 7.710 -9.064 1.00 90.31 207 LEU A CA 1
ATOM 1544 C C . LEU A 1 207 ? 1.885 6.516 -10.024 1.00 90.31 207 LEU A C 1
ATOM 1546 O O . LEU A 1 207 ? 0.806 6.099 -10.428 1.00 90.31 207 LEU A O 1
ATOM 1550 N N . GLY A 1 208 ? 3.044 5.913 -10.307 1.00 90.56 208 GLY A N 1
ATOM 1551 C CA . GLY A 1 208 ? 3.126 4.685 -11.107 1.00 90.56 208 GLY A CA 1
ATOM 1552 C C . GLY A 1 208 ? 2.373 3.510 -10.499 1.00 90.56 208 GLY A C 1
ATOM 1553 O O . GLY A 1 208 ? 1.645 2.811 -11.196 1.00 90.56 208 GLY A O 1
ATOM 1554 N N . PHE A 1 209 ? 2.463 3.341 -9.179 1.00 90.00 209 PHE A N 1
ATOM 1555 C CA . PHE A 1 209 ? 1.677 2.325 -8.477 1.00 90.00 209 PHE A CA 1
ATOM 1556 C C . PHE A 1 209 ? 0.163 2.564 -8.603 1.00 90.00 209 PHE A C 1
ATOM 1558 O O . PHE A 1 209 ? -0.601 1.624 -8.828 1.00 90.00 209 PHE A O 1
ATOM 1565 N N . LEU A 1 210 ? -0.285 3.816 -8.457 1.00 93.00 210 LEU A N 1
ATOM 1566 C CA . LEU A 1 210 ? -1.698 4.170 -8.615 1.00 93.00 210 LEU A CA 1
ATOM 1567 C C . LEU A 1 210 ? -2.174 3.970 -10.057 1.00 93.00 210 LEU A C 1
ATOM 1569 O O . LEU A 1 210 ? -3.272 3.460 -10.260 1.00 93.00 210 LEU A O 1
ATOM 1573 N N . HIS A 1 211 ? -1.341 4.321 -11.035 1.00 93.81 211 HIS A N 1
ATOM 1574 C CA . HIS A 1 211 ? -1.583 4.076 -12.452 1.00 93.81 211 HIS A CA 1
ATOM 1575 C C . HIS A 1 211 ? -1.805 2.585 -12.736 1.00 93.81 211 HIS A C 1
ATOM 1577 O O . HIS A 1 211 ? -2.806 2.229 -13.355 1.00 93.81 211 HIS A O 1
ATOM 1583 N N . ASP A 1 212 ? -0.928 1.707 -12.241 1.00 91.38 212 ASP A N 1
ATOM 1584 C CA . ASP A 1 212 ? -1.048 0.261 -12.461 1.00 91.38 212 ASP A CA 1
ATOM 1585 C C . ASP A 1 212 ? -2.328 -0.293 -11.841 1.00 91.38 212 ASP A C 1
ATOM 1587 O O . ASP A 1 212 ? -3.038 -1.083 -12.461 1.00 91.38 212 ASP A O 1
ATOM 1591 N N . ARG A 1 213 ? -2.676 0.191 -10.645 1.00 91.44 213 ARG A N 1
ATOM 1592 C CA . ARG A 1 213 ? -3.914 -0.193 -9.969 1.00 91.44 213 ARG A CA 1
ATOM 1593 C C . ARG A 1 213 ? -5.158 0.296 -10.704 1.00 91.44 213 ARG A C 1
ATOM 1595 O O . ARG A 1 213 ? -6.156 -0.415 -10.750 1.00 91.44 213 ARG A O 1
ATOM 1602 N N . LEU A 1 214 ? -5.112 1.497 -11.275 1.00 92.69 214 LEU A N 1
ATOM 1603 C CA . LEU A 1 214 ? -6.206 2.047 -12.069 1.00 92.69 214 LEU A CA 1
ATOM 1604 C C . LEU A 1 214 ? -6.369 1.279 -13.384 1.00 92.69 214 LEU A C 1
ATOM 1606 O O . LEU A 1 214 ? -7.491 0.982 -13.783 1.00 92.69 214 LEU A O 1
ATOM 1610 N N . LYS A 1 215 ? -5.252 0.893 -14.006 1.00 92.38 215 LYS A N 1
ATOM 1611 C CA . LYS A 1 215 ? -5.216 0.056 -15.206 1.00 92.38 215 LYS A CA 1
ATOM 1612 C C . LYS A 1 215 ? -5.782 -1.341 -14.942 1.00 92.38 215 LYS A C 1
ATOM 1614 O O . LYS A 1 215 ? -6.600 -1.810 -15.722 1.00 92.38 215 LYS A O 1
ATOM 1619 N N . GLU A 1 216 ? -5.405 -1.965 -13.828 1.00 92.19 216 GLU A N 1
ATOM 1620 C CA . GLU A 1 216 ? -5.976 -3.236 -13.365 1.00 92.19 216 GLU A CA 1
ATOM 1621 C C . GLU A 1 216 ? -7.473 -3.101 -13.040 1.00 92.19 216 GLU A C 1
ATOM 1623 O O . GLU A 1 216 ? -8.247 -4.017 -13.298 1.00 92.19 216 GLU A O 1
ATOM 1628 N N . PHE A 1 217 ? -7.910 -1.954 -12.513 1.00 92.31 217 PHE A N 1
ATOM 1629 C CA . PHE A 1 217 ? -9.314 -1.704 -12.176 1.00 92.31 217 PHE A CA 1
ATOM 1630 C C . PHE A 1 217 ? -10.226 -1.562 -13.404 1.00 92.31 217 PHE A C 1
ATOM 1632 O O . PHE A 1 217 ? -11.403 -1.898 -13.327 1.00 92.31 217 PHE A O 1
ATOM 1639 N N . ILE A 1 218 ? -9.713 -1.083 -14.540 1.00 94.00 218 ILE A N 1
ATOM 1640 C CA . ILE A 1 218 ? -10.488 -0.945 -15.789 1.00 94.00 218 ILE A CA 1
ATOM 1641 C C . ILE A 1 218 ? -10.299 -2.110 -16.768 1.00 94.00 218 ILE A C 1
ATOM 1643 O O . ILE A 1 218 ? -10.873 -2.080 -17.864 1.00 94.00 218 ILE A O 1
ATOM 1647 N N . ASP A 1 219 ? -9.469 -3.093 -16.412 1.00 92.88 219 ASP A N 1
ATOM 1648 C CA . ASP A 1 219 ? -9.200 -4.265 -17.239 1.00 92.88 219 ASP A CA 1
ATOM 1649 C C . ASP A 1 219 ? -10.353 -5.277 -17.104 1.00 92.88 219 ASP A C 1
ATOM 1651 O O . ASP A 1 219 ? -10.597 -5.785 -16.004 1.00 92.88 219 ASP A O 1
ATOM 1655 N N . PRO A 1 220 ? -11.058 -5.625 -18.198 1.00 88.69 220 PRO A N 1
ATOM 1656 C CA . PRO A 1 220 ? -12.129 -6.620 -18.154 1.00 88.69 220 PRO A CA 1
ATOM 1657 C C . PRO A 1 220 ? -11.658 -7.999 -17.665 1.00 88.69 220 PRO A C 1
ATOM 1659 O O . PRO A 1 220 ? -12.465 -8.759 -17.132 1.00 88.69 220 PRO A O 1
ATOM 1662 N N . ASN A 1 221 ? -10.366 -8.317 -17.793 1.00 87.38 221 ASN A N 1
ATOM 1663 C CA . ASN A 1 221 ? -9.802 -9.608 -17.391 1.00 87.38 221 ASN A CA 1
ATOM 1664 C C . ASN A 1 221 ? -9.403 -9.669 -15.908 1.00 87.38 221 ASN A C 1
ATOM 1666 O O . ASN A 1 221 ? -9.147 -10.751 -15.384 1.00 87.38 221 ASN A O 1
ATOM 1670 N N . SER A 1 222 ? -9.361 -8.523 -15.224 1.00 84.12 222 SER A N 1
ATOM 1671 C CA . SER A 1 222 ? -8.965 -8.416 -13.814 1.00 84.12 222 SER A CA 1
ATOM 1672 C C . SER A 1 222 ? -10.010 -9.002 -12.857 1.00 84.12 222 SER A C 1
ATOM 1674 O O . SER A 1 222 ? -9.713 -9.351 -11.716 1.00 84.12 222 SER A O 1
ATOM 1676 N N . GLY A 1 223 ? -11.269 -9.113 -13.298 1.00 81.94 223 GLY A N 1
ATOM 1677 C CA . GLY A 1 223 ? -12.388 -9.537 -12.447 1.00 81.94 223 GLY A CA 1
ATOM 1678 C C . GLY A 1 223 ? -12.801 -8.498 -11.393 1.00 81.94 223 GLY A C 1
ATOM 1679 O O . GLY A 1 223 ? -13.811 -8.686 -10.720 1.00 81.94 223 GLY A O 1
ATOM 1680 N N . LEU A 1 224 ? -12.061 -7.390 -11.276 1.00 84.38 224 LEU A N 1
ATOM 1681 C CA . LEU A 1 224 ?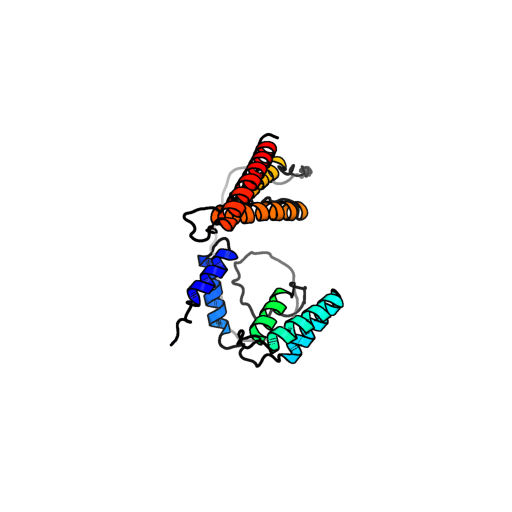 -12.351 -6.250 -10.401 1.00 84.38 224 LEU A CA 1
ATOM 1682 C C . LEU A 1 224 ? -13.053 -5.092 -11.127 1.00 84.38 224 LEU A C 1
ATOM 1684 O O . LEU A 1 224 ? -13.443 -4.122 -10.476 1.00 84.38 224 LEU A O 1
ATOM 1688 N N . MET A 1 225 ? -13.200 -5.182 -12.454 1.00 89.69 225 MET A N 1
ATOM 1689 C CA . MET A 1 225 ? -13.823 -4.131 -13.257 1.00 89.69 225 MET A CA 1
ATOM 1690 C C . MET A 1 225 ? -15.281 -3.937 -12.832 1.00 89.69 225 MET A C 1
ATOM 1692 O O . MET A 1 225 ? -16.018 -4.917 -12.811 1.00 89.69 225 MET A O 1
ATOM 1696 N N . PRO A 1 226 ? -15.730 -2.717 -12.503 1.00 87.75 226 PRO A N 1
ATOM 1697 C CA . PRO A 1 226 ? -17.100 -2.491 -12.059 1.00 87.75 226 PRO A CA 1
ATOM 1698 C C . PRO A 1 226 ? -18.094 -2.692 -13.214 1.00 87.75 226 PRO A C 1
ATOM 1700 O O . PRO A 1 226 ? -17.907 -2.164 -14.309 1.00 87.75 226 PRO A O 1
ATOM 1703 N N . GLN A 1 227 ? -19.167 -3.446 -12.964 1.00 87.69 227 GLN A N 1
ATOM 1704 C CA . GLN A 1 227 ? -20.219 -3.741 -13.944 1.00 87.69 227 GLN A CA 1
ATOM 1705 C C . GLN A 1 227 ? -21.479 -2.881 -13.750 1.00 87.69 227 GLN A C 1
ATOM 1707 O O . GLN A 1 227 ? -21.726 -2.315 -12.682 1.00 87.69 227 GLN A O 1
ATOM 1712 N N . GLY A 1 228 ? -22.314 -2.835 -14.792 1.00 91.19 228 GLY A N 1
ATOM 1713 C CA . GLY A 1 228 ? -23.575 -2.091 -14.823 1.00 91.19 228 GLY A CA 1
ATOM 1714 C C . GLY A 1 228 ? -23.402 -0.643 -15.285 1.00 91.19 228 GLY A C 1
ATOM 1715 O O . GLY A 1 228 ? -22.288 -0.142 -15.374 1.00 91.19 228 GLY A O 1
ATOM 1716 N N . LEU A 1 229 ? -24.514 0.050 -15.550 1.00 90.12 229 LEU A N 1
ATOM 1717 C CA . LEU A 1 229 ? -24.516 1.390 -16.167 1.00 90.12 229 LEU A CA 1
ATOM 1718 C C . LEU A 1 229 ? -23.654 2.420 -15.413 1.00 90.12 229 LEU A C 1
ATOM 1720 O O . LEU A 1 229 ? -22.945 3.212 -16.028 1.00 90.12 229 LEU A O 1
ATOM 1724 N N . MET A 1 230 ? -23.683 2.399 -14.076 1.00 93.00 230 MET A N 1
ATOM 1725 C CA . MET A 1 230 ? -22.832 3.276 -13.260 1.00 93.00 230 MET A CA 1
ATOM 1726 C C . MET A 1 230 ? -21.357 2.854 -13.291 1.00 93.00 230 MET A C 1
ATOM 1728 O O . MET A 1 230 ? -20.479 3.714 -13.318 1.00 93.00 230 MET A O 1
ATOM 1732 N N . GLY A 1 231 ? -21.080 1.545 -13.300 1.00 90.69 231 GLY A N 1
ATOM 1733 C CA . GLY A 1 231 ? -19.723 1.006 -13.395 1.00 90.69 231 GLY A CA 1
ATOM 1734 C C . GLY A 1 231 ? -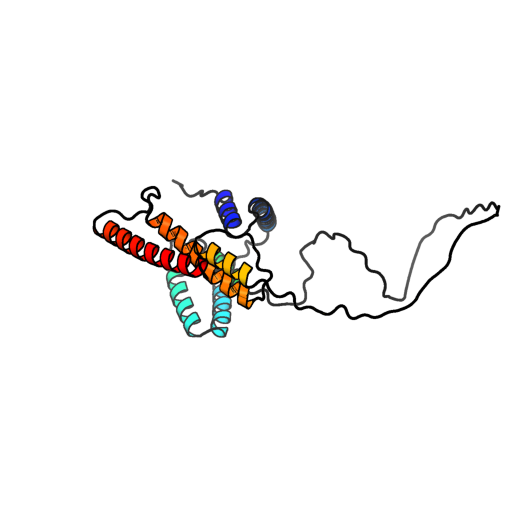19.072 1.331 -14.737 1.00 90.69 231 GLY A C 1
ATOM 1735 O O . GLY A 1 231 ? -17.933 1.785 -14.772 1.00 90.69 231 GLY A O 1
ATOM 1736 N N . GLU A 1 232 ? -19.826 1.208 -15.827 1.00 92.00 232 GLU A N 1
ATOM 1737 C CA . GLU A 1 232 ? -19.388 1.586 -17.171 1.00 92.00 232 GLU A CA 1
ATOM 1738 C C . GLU A 1 232 ? -19.134 3.092 -17.293 1.00 92.00 232 GLU A C 1
ATOM 1740 O O . GLU A 1 232 ? -18.112 3.486 -17.851 1.00 92.00 232 GLU A O 1
ATOM 1745 N N . GLY A 1 233 ? -19.998 3.937 -16.714 1.00 95.06 233 GLY A N 1
ATOM 1746 C CA . GLY A 1 233 ? -19.775 5.386 -16.662 1.00 95.06 233 GLY A CA 1
ATOM 1747 C C . GLY A 1 233 ? -18.507 5.765 -15.889 1.00 95.06 233 GLY A C 1
ATOM 1748 O O . GLY A 1 233 ? -17.735 6.614 -16.336 1.00 95.06 233 GLY A O 1
ATOM 1749 N N . LEU A 1 234 ? -18.242 5.091 -14.765 1.00 94.38 234 LEU A N 1
ATOM 1750 C CA . LEU A 1 234 ? -17.007 5.266 -13.999 1.00 94.38 234 LEU A CA 1
ATOM 1751 C C . LEU A 1 234 ? -15.776 4.803 -14.794 1.00 94.38 234 LEU A C 1
ATOM 1753 O O . LEU A 1 234 ? -14.782 5.521 -14.850 1.00 94.38 234 LEU A O 1
ATOM 1757 N N . VAL A 1 235 ? -15.837 3.631 -15.432 1.00 94.81 235 VAL A N 1
ATOM 1758 C CA . VAL A 1 235 ? -14.748 3.096 -16.269 1.00 94.81 235 VAL A CA 1
ATOM 1759 C C . VAL A 1 235 ? -14.455 4.029 -17.443 1.00 94.81 235 VAL A C 1
ATOM 1761 O O . VAL A 1 235 ? -13.287 4.268 -17.742 1.00 94.81 235 VAL A O 1
ATOM 1764 N N . ALA A 1 236 ? -15.485 4.584 -18.086 1.00 94.88 236 ALA A N 1
ATOM 1765 C CA . ALA A 1 236 ? -15.332 5.565 -19.157 1.00 94.88 236 ALA A CA 1
ATOM 1766 C C . ALA A 1 236 ? -14.628 6.836 -18.657 1.00 94.88 236 ALA A C 1
ATOM 1768 O O . ALA A 1 236 ? -13.605 7.221 -19.215 1.00 94.88 236 ALA A O 1
ATOM 1769 N N . SER A 1 237 ? -15.093 7.413 -17.544 1.00 96.12 237 SER A N 1
ATOM 1770 C CA . SER A 1 237 ? -14.463 8.596 -16.944 1.00 96.12 237 SER A CA 1
ATOM 1771 C C . SER A 1 237 ? -13.005 8.348 -16.540 1.00 96.12 237 SER A C 1
ATOM 1773 O O . SER A 1 237 ? -12.158 9.217 -16.728 1.00 96.12 237 SER A O 1
ATOM 1775 N N . ILE A 1 238 ? -12.687 7.157 -16.023 1.00 95.38 238 ILE A N 1
ATOM 1776 C CA . ILE A 1 238 ? -11.312 6.770 -15.692 1.00 95.38 238 ILE A CA 1
ATOM 1777 C C . ILE A 1 238 ? -10.447 6.654 -16.953 1.00 95.38 238 ILE A C 1
ATOM 1779 O O . ILE A 1 238 ? -9.293 7.073 -16.937 1.00 95.38 238 ILE A O 1
ATOM 1783 N N . ARG A 1 239 ? -10.973 6.079 -18.042 1.00 95.25 239 ARG A N 1
ATOM 1784 C CA . ARG A 1 239 ? -10.248 5.957 -19.319 1.00 95.25 239 ARG A CA 1
ATOM 1785 C C . ARG A 1 239 ? -9.929 7.322 -19.924 1.00 95.25 239 ARG A C 1
ATOM 1787 O O . ARG A 1 239 ? -8.823 7.497 -20.440 1.00 95.25 239 ARG A O 1
ATOM 1794 N N . ASP A 1 240 ? -10.850 8.274 -19.820 1.00 96.88 240 ASP A N 1
ATOM 1795 C CA . ASP A 1 240 ? -10.631 9.650 -20.272 1.00 96.88 240 ASP A CA 1
ATOM 1796 C C . ASP A 1 240 ? -9.504 10.316 -19.467 1.00 96.88 240 ASP A C 1
ATOM 1798 O O . ASP A 1 240 ? -8.544 10.824 -20.048 1.00 96.88 240 ASP A O 1
ATOM 1802 N N . GLU A 1 241 ? -9.539 10.207 -18.135 1.00 96.56 241 GLU A N 1
ATOM 1803 C CA . GLU A 1 241 ? -8.492 10.759 -17.263 1.00 96.56 241 GLU A CA 1
ATOM 1804 C C . GLU A 1 241 ? -7.127 10.087 -17.498 1.00 96.56 241 GLU A C 1
ATOM 1806 O O . GLU A 1 241 ? -6.088 10.746 -17.536 1.00 96.56 241 GLU A O 1
ATOM 1811 N N . LEU A 1 242 ? -7.105 8.770 -17.730 1.00 94.94 242 LEU A N 1
ATOM 1812 C CA . LEU A 1 242 ? -5.875 8.039 -18.045 1.00 94.94 242 LEU A CA 1
ATOM 1813 C C . LEU A 1 242 ? -5.283 8.483 -19.394 1.00 94.94 242 LEU A C 1
ATOM 1815 O O . LEU A 1 242 ? -4.065 8.522 -19.565 1.00 94.94 242 LEU A O 1
ATOM 1819 N N . THR A 1 243 ? -6.137 8.861 -20.345 1.00 95.69 243 THR A N 1
ATOM 1820 C CA . THR A 1 243 ? -5.716 9.392 -21.646 1.00 95.69 243 THR A CA 1
ATOM 1821 C C . THR A 1 243 ? -5.065 10.770 -21.498 1.00 95.69 243 THR A C 1
ATOM 1823 O O . THR A 1 243 ? -4.000 11.013 -22.073 1.00 95.69 243 THR A O 1
ATOM 1826 N N . GLU A 1 244 ? -5.649 11.658 -20.690 1.00 96.19 244 GLU A N 1
ATOM 1827 C CA . GLU A 1 244 ? -5.048 12.952 -20.325 1.00 96.19 244 GLU A CA 1
ATOM 1828 C C . GLU A 1 244 ? -3.721 12.780 -19.572 1.00 96.19 244 GLU A C 1
ATOM 1830 O O . GLU A 1 244 ? -2.727 13.468 -19.845 1.00 96.19 244 GLU A O 1
ATOM 1835 N N . TYR A 1 245 ? -3.665 11.796 -18.674 1.00 94.75 245 TYR A N 1
ATOM 1836 C CA . TYR A 1 245 ? -2.451 11.423 -17.964 1.00 94.75 245 TYR A CA 1
ATOM 1837 C C . TYR A 1 245 ? -1.333 10.995 -18.927 1.00 94.75 245 TYR A C 1
ATOM 1839 O O . TYR A 1 245 ? -0.221 11.525 -18.857 1.00 94.75 245 TYR A O 1
ATOM 1847 N N . TYR A 1 246 ? -1.614 10.103 -19.884 1.00 94.88 246 TYR A N 1
ATOM 1848 C CA . TYR A 1 246 ? -0.623 9.687 -20.882 1.00 94.88 246 TYR A CA 1
ATOM 1849 C C . TYR A 1 246 ? -0.183 10.827 -21.794 1.00 94.88 246 TYR A C 1
ATOM 1851 O O . TYR A 1 246 ? 0.997 10.899 -22.142 1.00 94.88 246 TYR A O 1
ATOM 1859 N N . ARG A 1 247 ? -1.086 11.754 -22.139 1.00 95.56 247 ARG A N 1
ATOM 1860 C CA . ARG A 1 247 ? -0.712 12.967 -22.877 1.00 95.56 247 ARG A CA 1
ATOM 1861 C C . ARG A 1 247 ? 0.304 13.794 -22.089 1.00 95.56 247 ARG A C 1
ATOM 1863 O O . ARG A 1 247 ? 1.313 14.215 -22.648 1.00 95.56 247 ARG A O 1
ATOM 1870 N N . SER A 1 248 ? 0.072 13.975 -20.791 1.00 94.06 248 SER A N 1
ATOM 1871 C CA . SER A 1 248 ? 0.979 14.708 -19.901 1.00 94.06 248 SER A CA 1
ATOM 1872 C C . SER A 1 248 ? 2.346 14.026 -19.787 1.00 94.06 248 SER A C 1
ATOM 1874 O O . SER A 1 248 ? 3.380 14.686 -19.882 1.00 94.06 248 SER A O 1
ATOM 1876 N N . VAL A 1 249 ? 2.375 12.697 -19.653 1.00 91.69 249 VAL A N 1
ATOM 1877 C CA . VAL A 1 249 ? 3.627 11.924 -19.630 1.00 91.69 249 VAL A CA 1
ATOM 1878 C C . VAL A 1 249 ? 4.380 12.033 -20.957 1.00 91.69 249 VAL A C 1
ATOM 1880 O O . VAL A 1 249 ? 5.591 12.238 -20.944 1.00 91.69 249 VAL A O 1
ATOM 1883 N N . ALA A 1 250 ? 3.692 11.946 -22.097 1.00 91.88 250 ALA A N 1
ATOM 1884 C CA . ALA A 1 250 ? 4.319 12.079 -23.412 1.00 91.88 250 ALA A CA 1
ATOM 1885 C C . ALA A 1 250 ? 4.963 13.463 -23.602 1.00 91.88 250 ALA A C 1
ATOM 1887 O O . ALA A 1 250 ? 6.079 13.561 -24.113 1.00 91.88 250 ALA A O 1
ATOM 1888 N N . LEU A 1 251 ? 4.308 14.527 -23.121 1.00 93.44 251 LEU A N 1
ATOM 1889 C CA . LEU A 1 251 ? 4.890 15.871 -23.105 1.00 93.44 251 LEU A CA 1
ATOM 1890 C C . LEU A 1 251 ? 6.158 15.927 -22.244 1.00 93.44 251 LEU A C 1
ATOM 1892 O O . LEU A 1 251 ? 7.159 16.485 -22.687 1.00 93.44 251 LEU A O 1
ATOM 1896 N N . LEU A 1 252 ? 6.151 15.306 -21.061 1.00 89.81 252 LEU A N 1
ATOM 1897 C CA . LEU A 1 252 ? 7.329 15.232 -20.188 1.00 89.81 252 LEU A CA 1
ATOM 1898 C C . LEU A 1 252 ? 8.479 14.413 -20.790 1.00 89.81 252 LEU A C 1
ATOM 1900 O O . LEU A 1 252 ? 9.634 14.706 -20.515 1.00 89.81 252 LEU A O 1
ATOM 1904 N N . GLN A 1 253 ? 8.182 13.399 -21.604 1.00 87.56 253 GLN A N 1
ATOM 1905 C CA . GLN A 1 253 ? 9.199 12.613 -22.312 1.00 87.56 253 GLN A CA 1
ATOM 1906 C C . GLN A 1 253 ? 9.806 13.356 -23.510 1.00 87.56 253 GLN A C 1
ATOM 1908 O O . GLN A 1 253 ? 10.904 13.008 -23.940 1.00 87.56 253 GLN A O 1
ATOM 1913 N N . SER A 1 254 ? 9.091 14.341 -24.064 1.00 86.81 254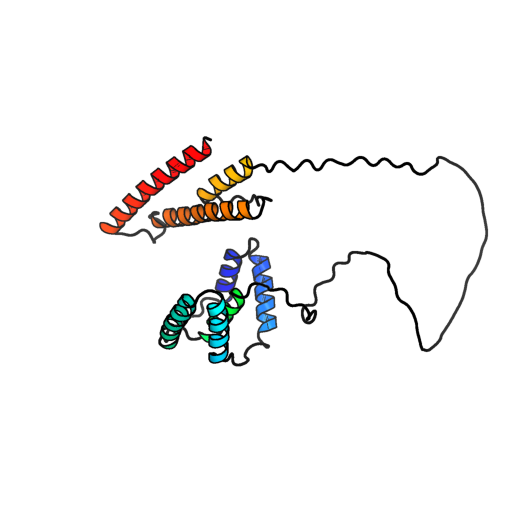 SER A N 1
ATOM 1914 C CA . SER A 1 254 ? 9.543 15.133 -25.217 1.00 86.81 254 SER A CA 1
ATOM 1915 C C . SER A 1 254 ? 10.482 16.295 -24.864 1.00 86.81 254 SER A C 1
ATOM 1917 O O . SER A 1 254 ? 11.102 16.855 -25.768 1.00 86.81 254 SER A O 1
ATOM 1919 N N . GLN A 1 255 ? 10.568 16.656 -23.578 1.00 73.56 255 GLN A N 1
ATOM 1920 C CA . GLN A 1 255 ? 11.431 17.718 -23.041 1.00 73.56 255 GLN A CA 1
ATOM 1921 C C . GLN A 1 255 ? 12.819 17.184 -22.673 1.00 73.56 255 GLN A C 1
ATOM 1923 O O . GLN A 1 255 ? 13.798 17.934 -22.886 1.00 73.56 255 GLN A O 1
#

Sequence (255 aa):
MDTASTNLAALLHKLCVSLSPDPDGAYELAVSYLSSTSEKSRTNLDERLLCQKIQSRLTTMSTRDVDKFNECYTKLKSSFVLKQRVSIMALLLALSETPQQSESTQQLFPIPQLASISSIGFPGGASSSSKSTIGSVSWDSQGAPKNAGSNQSLSSNKTNMALMIPAKVNDNKCVRDAVLAATGVKTKGICTASRPMQMMYSRIAHLGFLHDRLKEFIDPNSGLMPQGLMGEGLVASIRDELTEYYRSVALLQSQ

pLDDT: mean 70.41, std 24.89, range [25.53, 96.88]

Mean predicted aligned error: 21.76 Å

Secondary structure (DSSP, 8-state):
-------HHHHHHHHHHHH-SSHHHHHHHHHHHHHHHTTT--S---HHHHHHHHHHHHHHH-HHHHHHHHHHHHHHHH-SS-TTHHHHHHHHHHHHS----------S--------------------------------------------------------------HHHHHHHHHHHHTT----------HHHHHHHHHHHHHHHHHHHHHHHT-TTSS-SPPSHHHHHHHHHHHHHHHHHHHHHHHHHH-

Solvent-accessible surface area (backbone atoms only — not comparable to full-atom values): 16562 Å² total; per-residue (Å²): 136,86,92,74,75,75,48,64,66,60,55,48,43,53,50,22,55,74,76,35,99,53,34,66,67,46,33,56,50,50,51,52,52,52,65,74,46,68,82,79,70,81,70,83,74,54,58,70,58,53,50,51,54,52,44,58,55,28,58,78,76,33,67,71,54,36,54,52,47,55,53,52,49,52,54,53,72,73,40,82,85,60,84,62,53,60,62,51,53,51,50,53,50,59,72,65,53,69,93,68,91,68,83,88,73,100,71,88,77,89,72,86,81,77,88,78,91,82,82,88,81,87,86,85,84,90,83,86,89,89,86,89,82,89,82,90,84,86,82,88,82,88,83,86,90,88,86,88,88,87,81,91,80,87,88,84,91,77,94,69,85,78,73,84,68,74,76,75,72,60,57,70,57,51,50,51,47,31,59,41,17,36,76,48,43,86,64,88,71,76,67,93,53,60,73,70,56,49,56,55,40,52,56,34,37,49,46,2,54,52,48,50,51,51,51,44,38,63,28,82,87,60,77,62,37,60,71,59,76,69,26,48,52,49,45,50,54,49,53,54,52,50,50,54,49,51,53,53,51,52,54,65,72,73,108

Foldseek 3Di:
DDPPPPPPLVVLLVVLVVPDPDSVVSSVVVVVVCVVCVPPPPPPQPLVVLLVLVLVVVVVVDPVVSVVVVVVVVVVVPDPPDPPPSVVSVVVVVVVDDPDDDDDDPPDDPDPDDDDDDDDDDDDDDDDYDDDDDDDDDDDDDDDDDYDDDDDDDDDDDDDPPDPPPPPQPVVVLLVCLLCLLCLHDDPDPRPDDPVSVVVSVVSNVNSVVNVVLVLQLDPVNVNQDDDPVSVVVSVVSVVVVVVVVVVSVVSVVD

=== Feature glossary ===
Legend for the data blocks above and below:

— What the protein is —

The amino-acid sequence is the protein's primary structure: the linear order of residues from the N-terminus to the C-terminus, written in one-letter code. Everything else here — the 3D coordinates, the secondary structure, the domain annotations — is ultimately a consequence of this string.

Database cross-references. InterPro integrates a dozen domain/family signature databases into unified entries with residue-range hits. GO terms attach function/process/location labels with evidence codes. CATH codes position the fold in a four-level structural taxonomy. Organism is the NCBI-taxonomy species name.

— Where its atoms are —

The mmCIF block holds the 3D Cartesian coordinates of each backbone atom (N, Cα, C, O) in ångströms. mmCIF is the PDB's canonical archive format — a tagged-loop text representation of the atomic model.

The six renders are orthographic views along the three Cartesian axes in both directions. Representation (cartoon, sticks, or surface) and color scheme (sequence-rainbow or by-chain) vary across proteins so the training set covers all the common visualization conventions.

— Local backbone conformation —

Secondary structure is the local, repeating backbone conformation. DSSP classifies it into eight states by reading the hydrogen-bond network: three helix types (H, G, I), two β types (E, B), two non-regular types (T, S), and unstructured coil (-).

SS3 is a coarse helix/strand/coil call (letters a/b/c) made by the P-SEA algorithm from inter-Cα distances and dihedrals. It is less detailed than DSSP but needs only Cα positions.

Backbone dihedral angles. Every residue except chain termini has a φ (preceding-C → N → Cα → C) and a ψ (N → Cα → C → next-N). They are reported in degrees following the IUPAC sign convention. Secondary structure is essentially a statement about which (φ, ψ) basin each residue occupies.

— Global shape and packing —

The geometric summary reports three shape descriptors. Rg (radius of gyration) measures how spread out the Cα atoms are about their centre of mass; compact globular proteins have small Rg, elongated or unfolded ones large. Cα contacts (<8 Å, |i−j|>4) count long-range residue pairs in spatial proximity — high for tightly packed folds, near zero for rods or random coil. The bounding-box extents give the protein's footprint along x, y, z in Å.

Solvent accessibility: the surface area of each residue that a 1.4 Å water probe can touch, in Å². When only backbone atoms are present the absolute values are lower than full-atom SASA (side chains contribute most of the area) and are flagged as backbone-only.

Plot images: a contact map (which residues are close in 3D, as an N×N binary image), a Ramachandran scatter (backbone torsion angles, revealing secondary-structure composition at a glance), and — for AlphaFold structures — a PAE heatmap (pairwise prediction confidence).

— Structural neighborhood —

Foldseek's 3Di representation compresses backbone geometry into a per-residue letter drawn from a learned twenty-state alphabet. It captures the tertiary interaction pattern around each residue — which residues are packed against it in space, regardless of where they are in sequence.

Structural nearest neighbors (via Foldseek easy-search vs the PDB). Reported per hit: target PDB id, E-value, and alignment TM-score. A TM-score above ~0.5 is the conventional threshold for 'same fold'.

— Confidence and disorder —

pLDDT (predicted Local Distance Difference Test) is AlphaFold's per-residue confidence score, ranging from 0 to 100. Values above 90 indicate high confidence (typically well-packed cores); 70–90 is confident; 50–70 low confidence; below 50 usually means the region is disordered or the prediction is unreliable there. AlphaFold stores pLDDT in the mmCIF B-factor column.

For experimental (PDB) structures, the B-factor (temperature factor) quantifies the positional spread of each atom in the crystal — a combination of thermal vibration and static disorder — in units of Å². High B-factors mark flexible loops or poorly resolved regions; low B-factors mark the rigid, well-ordered core.

Predicted Aligned Error (PAE) is an AlphaFold confidence matrix: entry (i, j) is the expected error in the position of residue j, in ångströms, when the prediction is superimposed on the true structure at residue i. Low PAE within a block of residues means that block is internally rigid and well-predicted; high PAE between two blocks means their relative placement is uncertain even if each block individually is confident.